Protein AF-A0A0A2JIS9-F1 (afdb_monomer)

Sequence (204 aa):
MLQLIQQHVQKSIERSMPPGEERTELQEAHDLVIHGEPEKFNGATSHEVRDHFHGWVAEQLPKVVDTPETLQR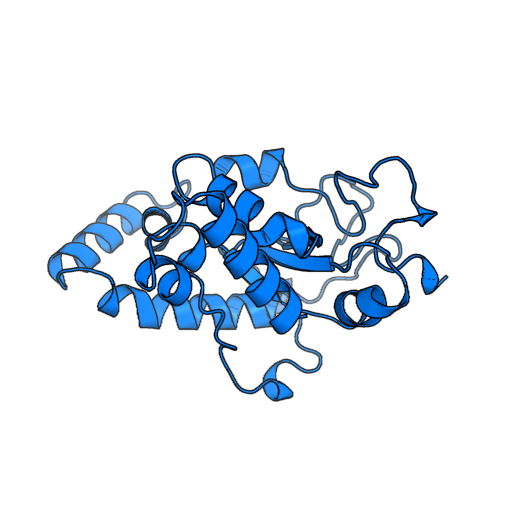ILDSHSEKKTEIPGPEYIFGARFNLALFVDDICLESLDHMDSPVVKIMYKQWGDLRPEERDYEIDPEWHDGTTDEEEEDVGWMYMSISEYVETYDRFAWTRMALWHEEYLRPPQMIDYFCDETRQPGFWRN

Mean predicted aligned error: 7.32 Å

Secondary structure (DSSP, 8-state):
-HHHHHHHHHHHHHHHSPTT---HHHHHHT-----S-GGGGTT--HHHHHHHHHHHHHHHHHHHSS-HHHHHHHHHHHHTSTTTS--GGGGG-HHHHEEEE--HHHHHHHHH-SS-EEEEEETTS----GGGS--PPPTTSSS-SSS-TT---SEEEEEGGGHHHHHHHHHSS-GGGHHHH---TT--GGGTT-GGGSTTGGG-

Solvent-accessible surface area (backbone atoms only — not comparable to full-atom values): 12429 Å² total; per-residue (Å²): 109,72,68,57,38,53,52,42,51,51,53,50,53,61,68,77,41,64,93,92,65,85,63,65,70,60,54,62,74,62,60,83,69,81,89,70,63,71,78,77,52,68,90,54,50,75,64,57,53,47,52,52,48,52,52,51,41,66,68,43,51,76,73,76,40,97,42,73,67,58,47,50,53,43,49,52,61,47,68,75,46,77,83,83,65,72,61,76,48,58,85,72,21,29,80,59,39,44,46,78,51,78,55,70,54,33,58,49,20,67,82,76,38,100,68,33,37,36,37,42,32,44,62,82,44,76,90,65,52,81,85,68,68,80,67,71,58,29,93,90,36,64,83,28,68,62,92,57,72,78,55,81,67,39,47,29,60,40,46,44,88,40,51,66,63,53,43,59,56,40,33,78,87,35,59,78,40,50,80,74,70,62,38,39,32,52,38,38,89,95,32,67,91,39,70,87,67,28,73,57,46,86,80,110

pLDDT: mean 81.9, std 9.6, range [50.91, 95.56]

Structure (mmCIF, N/CA/C/O backbone):
data_AF-A0A0A2JIS9-F1
#
_entry.id   AF-A0A0A2JIS9-F1
#
loop_
_atom_site.group_PDB
_atom_site.id
_atom_site.type_symbol
_atom_site.label_atom_id
_atom_site.label_alt_id
_atom_site.label_comp_id
_atom_site.label_asym_id
_atom_site.label_entity_id
_atom_site.label_seq_id
_atom_site.pdbx_PDB_ins_code
_atom_site.Cartn_x
_atom_site.Cartn_y
_atom_site.Cartn_z
_atom_site.occupancy
_atom_site.B_iso_or_equiv
_atom_site.auth_seq_id
_atom_site.auth_comp_id
_atom_site.auth_asym_id
_atom_site.auth_atom_id
_atom_site.pdbx_PDB_model_num
ATOM 1 N N . MET A 1 1 ? 2.757 -14.036 -0.707 1.00 85.00 1 MET A N 1
ATOM 2 C CA . MET A 1 1 ? 2.369 -12.659 -0.322 1.00 85.00 1 MET A CA 1
ATOM 3 C C . MET A 1 1 ? 1.462 -12.621 0.906 1.00 85.00 1 MET A C 1
ATOM 5 O O . MET A 1 1 ? 1.995 -12.477 1.996 1.00 85.00 1 MET A O 1
ATOM 9 N N . LEU A 1 2 ? 0.141 -12.821 0.784 1.00 85.75 2 LEU A N 1
ATOM 10 C CA . LEU A 1 2 ? -0.819 -12.674 1.899 1.00 85.75 2 LEU A CA 1
ATOM 11 C C . LEU A 1 2 ? -0.428 -13.446 3.172 1.00 85.75 2 LEU A C 1
ATOM 13 O O . LEU A 1 2 ? -0.380 -12.874 4.256 1.00 85.75 2 LEU A O 1
ATOM 17 N N . GLN A 1 3 ? -0.060 -14.722 3.025 1.00 87.06 3 GLN A N 1
ATOM 18 C CA . GLN A 1 3 ? 0.383 -15.559 4.146 1.00 87.06 3 GLN A CA 1
ATOM 19 C C . GLN A 1 3 ? 1.626 -15.002 4.858 1.00 87.06 3 GLN A C 1
ATOM 21 O O . GLN A 1 3 ? 1.733 -15.130 6.072 1.00 87.06 3 GLN A O 1
ATOM 26 N N . LEU A 1 4 ? 2.558 -14.376 4.129 1.00 87.25 4 LEU A N 1
ATOM 27 C CA . LEU A 1 4 ? 3.753 -13.772 4.728 1.00 87.25 4 LEU A CA 1
ATOM 28 C C . LEU A 1 4 ? 3.381 -12.544 5.562 1.00 87.25 4 LEU A C 1
ATOM 30 O O . LEU A 1 4 ? 3.892 -12.393 6.670 1.00 87.25 4 LEU A O 1
ATOM 34 N N . ILE A 1 5 ? 2.449 -11.719 5.073 1.00 85.81 5 ILE A N 1
ATOM 35 C CA . ILE A 1 5 ? 1.950 -10.564 5.827 1.00 85.81 5 ILE A CA 1
ATOM 36 C C . ILE A 1 5 ? 1.223 -11.041 7.090 1.00 85.81 5 ILE A C 1
ATOM 38 O O . ILE A 1 5 ? 1.539 -10.582 8.182 1.00 85.81 5 ILE A O 1
ATOM 42 N N . GLN A 1 6 ? 0.327 -12.026 6.978 1.00 86.94 6 GLN A N 1
ATOM 43 C CA . GLN A 1 6 ? -0.385 -12.601 8.129 1.00 86.94 6 GLN A CA 1
ATOM 44 C C . GLN A 1 6 ? 0.575 -13.197 9.171 1.00 86.94 6 GLN A C 1
ATOM 46 O O . GLN A 1 6 ? 0.421 -12.965 10.368 1.00 86.94 6 GLN A O 1
ATOM 51 N N . GLN A 1 7 ? 1.611 -13.923 8.737 1.00 86.69 7 GLN A N 1
ATOM 52 C CA . GLN A 1 7 ? 2.652 -14.432 9.637 1.00 86.69 7 GLN A CA 1
ATOM 53 C C . GLN A 1 7 ? 3.429 -13.305 10.322 1.00 86.69 7 GLN A C 1
ATOM 55 O O . GLN A 1 7 ? 3.812 -13.441 11.485 1.00 86.69 7 GLN A O 1
ATOM 60 N N . HIS A 1 8 ? 3.699 -12.211 9.611 1.00 85.06 8 HIS A N 1
ATOM 61 C CA . HIS A 1 8 ? 4.386 -11.061 10.179 1.00 85.06 8 HIS A CA 1
ATOM 62 C C . HIS A 1 8 ? 3.516 -10.334 11.215 1.00 85.06 8 HIS A C 1
ATOM 64 O O . HIS A 1 8 ? 3.988 -10.091 12.325 1.00 85.06 8 HIS A O 1
ATOM 70 N N . VAL A 1 9 ? 2.239 -10.086 10.905 1.00 85.19 9 VAL A N 1
ATOM 71 C CA . VAL A 1 9 ? 1.239 -9.561 11.851 1.00 85.19 9 VAL A CA 1
ATOM 72 C C . VAL A 1 9 ? 1.209 -10.407 13.117 1.00 85.19 9 VAL A C 1
ATOM 74 O O . VAL A 1 9 ? 1.370 -9.877 14.214 1.00 85.19 9 VAL A O 1
ATOM 77 N N . GLN A 1 10 ? 1.093 -11.729 12.965 1.00 84.75 10 GLN A N 1
ATOM 78 C CA . GLN A 1 10 ? 1.061 -12.656 14.090 1.00 84.75 10 GLN A CA 1
ATOM 79 C C . GLN A 1 10 ? 2.297 -12.511 14.986 1.00 84.75 10 GLN A C 1
ATOM 81 O O . GLN A 1 10 ? 2.175 -12.340 16.197 1.00 84.75 10 GLN A O 1
ATOM 86 N N . LYS A 1 11 ? 3.494 -12.514 14.387 1.00 85.75 11 LYS A N 1
ATOM 87 C CA . LYS A 1 11 ? 4.755 -12.342 15.123 1.00 85.75 11 LYS A CA 1
ATOM 88 C C . LYS A 1 11 ? 4.858 -10.975 15.798 1.00 85.75 11 LYS A C 1
ATOM 90 O O . LYS A 1 11 ? 5.460 -10.880 16.864 1.00 85.75 11 LYS A O 1
ATOM 95 N N . SER A 1 12 ? 4.331 -9.919 15.180 1.00 83.69 12 SER A N 1
ATOM 96 C CA . SER A 1 12 ? 4.339 -8.574 15.760 1.00 83.69 12 SER A CA 1
ATOM 97 C C . SER A 1 12 ? 3.443 -8.501 17.000 1.00 83.69 12 SER A C 1
ATOM 99 O O . SER A 1 12 ? 3.883 -8.031 18.050 1.00 83.69 12 SER A O 1
ATOM 101 N N . ILE A 1 13 ? 2.237 -9.073 16.921 1.00 82.44 13 ILE A N 1
ATOM 102 C CA . ILE A 1 13 ? 1.313 -9.191 18.057 1.00 82.44 13 ILE A CA 1
ATOM 103 C C . ILE A 1 13 ? 1.949 -10.020 19.182 1.00 82.44 13 ILE A C 1
ATOM 105 O O . ILE A 1 13 ? 1.970 -9.592 20.329 1.00 82.44 13 ILE A O 1
ATOM 109 N N . GLU A 1 14 ? 2.543 -11.174 18.874 1.00 83.56 14 GLU A N 1
ATOM 110 C CA . GLU A 1 14 ? 3.217 -12.009 19.881 1.00 83.56 14 GLU A CA 1
ATOM 111 C C . GLU A 1 14 ? 4.369 -11.281 20.591 1.00 83.56 14 GLU A C 1
ATOM 113 O O . GLU A 1 14 ? 4.597 -11.494 21.780 1.00 83.56 14 GLU A O 1
ATOM 118 N N . ARG A 1 15 ? 5.102 -10.416 19.878 1.00 83.25 15 ARG A N 1
ATOM 119 C CA . ARG A 1 15 ? 6.220 -9.639 20.438 1.00 83.25 15 ARG A CA 1
ATOM 120 C C . ARG A 1 15 ? 5.770 -8.473 21.310 1.00 83.25 15 ARG A C 1
ATOM 122 O O . ARG A 1 15 ? 6.496 -8.116 22.236 1.00 83.25 15 ARG A O 1
ATOM 129 N N . SER A 1 16 ? 4.634 -7.853 20.998 1.00 77.56 16 SER A N 1
ATOM 130 C CA . SER A 1 16 ? 4.115 -6.708 21.755 1.00 77.56 16 SER A CA 1
ATOM 131 C C . SER A 1 16 ? 3.374 -7.123 23.032 1.00 77.56 16 SER A C 1
ATOM 133 O O . SER A 1 16 ? 3.132 -6.283 23.901 1.00 77.56 16 SER A O 1
ATOM 135 N N . MET A 1 17 ? 3.066 -8.415 23.179 1.00 77.50 17 MET A N 1
ATOM 136 C CA . MET A 1 17 ? 2.265 -8.957 24.272 1.00 77.50 17 MET A CA 1
ATOM 137 C C . MET A 1 17 ? 3.099 -9.552 25.420 1.00 77.50 17 MET A C 1
ATOM 139 O O . MET A 1 17 ? 4.141 -10.174 25.193 1.00 77.50 17 MET A O 1
ATOM 143 N N . PRO A 1 18 ? 2.637 -9.429 26.682 1.00 74.56 18 PRO A N 1
ATOM 144 C CA . PRO A 1 18 ? 3.171 -10.215 27.787 1.00 74.56 18 PRO A CA 1
ATOM 145 C C . PRO A 1 18 ? 3.010 -11.728 27.536 1.00 74.56 18 PRO A C 1
ATOM 147 O O . PRO A 1 18 ? 2.003 -12.149 26.962 1.00 74.56 18 PRO A O 1
ATOM 150 N N . PRO A 1 19 ? 3.947 -12.578 28.002 1.00 72.81 19 PRO A N 1
ATOM 151 C CA . PRO A 1 19 ? 3.833 -14.024 27.831 1.00 72.81 19 PRO A CA 1
ATOM 152 C C . PRO A 1 19 ? 2.526 -14.582 28.420 1.00 72.81 19 PRO A C 1
ATOM 154 O O . PRO A 1 19 ? 2.288 -14.460 29.621 1.00 72.81 19 PRO A O 1
ATOM 157 N N . GLY A 1 20 ? 1.721 -15.252 27.588 1.00 69.31 20 GLY A N 1
ATOM 158 C CA . GLY A 1 20 ? 0.497 -15.949 28.003 1.00 69.31 20 GLY A CA 1
ATOM 159 C C . GLY A 1 20 ? -0.812 -15.165 27.845 1.00 69.31 20 GLY A C 1
ATOM 160 O O . GLY A 1 20 ? -1.854 -15.684 28.238 1.00 69.31 20 GLY A O 1
ATOM 161 N N . GLU A 1 21 ? -0.783 -13.959 27.275 1.00 73.75 21 GLU A N 1
ATOM 162 C CA . GLU A 1 21 ? -1.989 -13.220 26.883 1.00 73.75 21 GLU A CA 1
ATOM 163 C C . GLU A 1 21 ? -2.275 -13.380 25.378 1.00 73.75 21 GLU A C 1
ATOM 165 O O . GLU A 1 21 ? -1.384 -13.206 24.549 1.00 73.75 21 GLU A O 1
ATOM 170 N N . GLU A 1 22 ? -3.530 -13.669 25.021 1.00 69.56 22 GLU A N 1
ATOM 171 C CA . GLU A 1 22 ? -4.009 -13.706 23.633 1.00 69.56 22 GLU A CA 1
ATOM 172 C C . GLU A 1 22 ? -4.881 -12.472 23.347 1.00 69.56 22 GLU A C 1
ATOM 174 O O . GLU A 1 22 ? -5.835 -12.203 24.077 1.00 69.56 22 GLU A O 1
ATOM 179 N N . ARG A 1 23 ? -4.556 -11.725 22.281 1.00 68.88 23 ARG A N 1
ATOM 180 C CA . ARG A 1 23 ? -5.343 -10.591 21.753 1.00 68.88 23 ARG A CA 1
ATOM 181 C C . ARG A 1 23 ? -5.942 -10.959 20.403 1.00 68.88 23 ARG A C 1
ATOM 183 O O . ARG A 1 23 ? -5.468 -10.514 19.354 1.00 68.88 23 ARG A O 1
ATOM 190 N N . THR A 1 24 ? -6.954 -11.812 20.426 1.00 73.25 24 THR A N 1
ATOM 191 C CA . THR A 1 24 ? -7.663 -12.233 19.209 1.00 73.25 24 THR A CA 1
ATOM 192 C C . THR A 1 24 ? -8.287 -11.042 18.480 1.00 73.25 24 THR A C 1
ATOM 194 O O . THR A 1 24 ? -8.289 -11.016 17.254 1.00 73.25 24 THR A O 1
ATOM 197 N N . GLU A 1 25 ? -8.669 -9.985 19.200 1.00 73.94 25 GLU A N 1
ATOM 198 C CA . GLU A 1 25 ? -9.210 -8.753 18.623 1.00 73.94 25 GLU A CA 1
ATOM 199 C C . GLU A 1 25 ? -8.220 -8.012 17.705 1.00 73.94 25 GLU A C 1
ATOM 201 O O . GLU A 1 25 ? -8.630 -7.405 16.717 1.00 73.94 25 GLU A O 1
ATOM 206 N N . LEU A 1 26 ? -6.913 -8.074 17.993 1.00 70.94 26 LEU A N 1
ATOM 207 C CA . LEU A 1 26 ? -5.886 -7.442 17.155 1.00 70.94 26 LEU A CA 1
ATOM 208 C C . LEU A 1 26 ? -5.629 -8.264 15.891 1.00 70.94 26 LEU A C 1
ATOM 210 O O . LEU A 1 26 ? -5.444 -7.700 14.815 1.00 70.94 26 LEU A O 1
ATOM 214 N N . GLN A 1 27 ? -5.661 -9.593 16.003 1.00 72.56 27 GLN A N 1
ATOM 215 C CA . GLN A 1 27 ? -5.560 -10.479 14.844 1.00 72.56 27 GLN A CA 1
ATOM 216 C C . GLN A 1 27 ? -6.744 -10.270 13.895 1.00 72.56 27 GLN A C 1
ATOM 218 O O . GLN 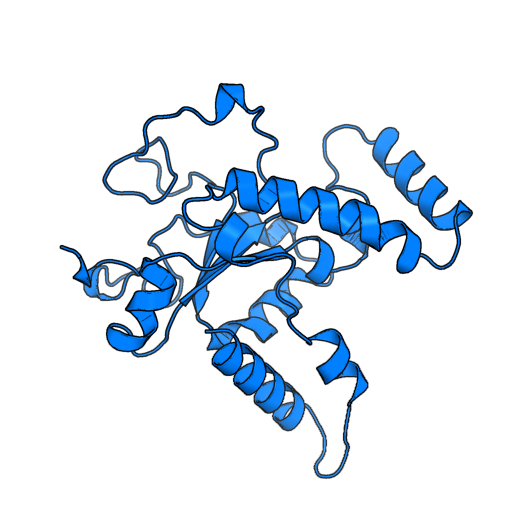A 1 27 ? -6.537 -10.118 12.696 1.00 72.56 27 GLN A O 1
ATOM 223 N N . GLU A 1 28 ? -7.966 -10.188 14.429 1.00 75.06 28 GLU A N 1
ATOM 224 C CA . GLU A 1 28 ? -9.179 -9.904 13.651 1.00 75.06 28 GLU A CA 1
ATOM 225 C C . GLU A 1 28 ? -9.131 -8.514 12.993 1.00 75.06 28 GLU A C 1
ATOM 227 O O . GLU A 1 28 ? -9.530 -8.345 11.838 1.00 75.06 28 GLU A O 1
ATOM 232 N N . ALA A 1 29 ? -8.585 -7.509 13.687 1.00 72.19 29 ALA A N 1
ATOM 233 C CA . ALA A 1 29 ? -8.414 -6.167 13.130 1.00 72.19 29 ALA A CA 1
ATOM 234 C C . ALA A 1 29 ? -7.444 -6.130 11.932 1.00 72.19 29 ALA A C 1
ATOM 236 O O . ALA A 1 29 ? -7.629 -5.302 11.032 1.00 72.19 29 ALA A O 1
ATOM 237 N N . HIS A 1 30 ? -6.468 -7.043 11.895 1.00 75.25 30 HIS A N 1
ATOM 238 C CA . HIS A 1 30 ? -5.503 -7.223 10.806 1.00 75.25 30 HIS A CA 1
ATOM 239 C C . HIS A 1 30 ? -5.819 -8.413 9.890 1.00 75.25 30 HIS A C 1
ATOM 241 O O . HIS A 1 30 ? -4.960 -8.812 9.098 1.00 75.25 30 HIS A O 1
ATOM 247 N N . ASP A 1 31 ? -7.029 -8.978 9.955 1.00 75.19 31 ASP A N 1
ATOM 248 C CA . ASP A 1 31 ? -7.433 -10.008 9.005 1.00 75.19 31 ASP A CA 1
ATOM 249 C C . ASP A 1 31 ? -7.547 -9.384 7.609 1.00 75.19 31 ASP A C 1
ATOM 251 O O . ASP A 1 31 ? -8.501 -8.673 7.268 1.00 75.19 31 ASP A O 1
ATOM 255 N N . LEU A 1 32 ? -6.486 -9.581 6.828 1.00 74.19 32 LEU A N 1
ATOM 256 C CA . LEU A 1 32 ? -6.372 -9.108 5.462 1.00 74.19 32 LEU A CA 1
ATOM 257 C C . LEU A 1 32 ? -7.270 -9.968 4.579 1.00 74.19 32 LEU A C 1
ATOM 259 O O . LEU A 1 32 ? -6.919 -11.081 4.185 1.00 74.19 32 LEU A O 1
ATOM 263 N N . VAL A 1 33 ? -8.436 -9.423 4.257 1.00 70.88 33 VAL A N 1
ATOM 264 C CA . VAL A 1 33 ? -9.392 -10.046 3.349 1.00 70.88 33 VAL A CA 1
ATOM 265 C C . VAL A 1 33 ? -9.104 -9.578 1.927 1.00 70.88 33 VAL A C 1
ATOM 267 O O . VAL A 1 33 ? -8.919 -8.390 1.673 1.00 70.88 33 VAL A O 1
ATOM 270 N N . ILE A 1 34 ? -9.093 -10.514 0.978 1.00 74.94 34 ILE A N 1
ATOM 271 C CA . ILE A 1 34 ? -9.068 -10.170 -0.445 1.00 74.94 34 ILE A CA 1
ATOM 272 C C . ILE A 1 34 ? -10.426 -9.554 -0.794 1.00 74.94 34 ILE A C 1
ATOM 274 O O . ILE A 1 34 ? -11.460 -10.224 -0.758 1.00 74.94 34 ILE A O 1
ATOM 278 N N . HIS A 1 35 ? -10.426 -8.261 -1.101 1.00 69.75 35 HIS A N 1
ATOM 279 C CA . HIS A 1 35 ? -11.629 -7.528 -1.470 1.00 69.75 35 HIS A CA 1
ATOM 280 C C . HIS A 1 35 ? -11.891 -7.678 -2.973 1.00 69.75 35 HIS A C 1
ATOM 282 O O . HIS A 1 35 ? -11.373 -6.920 -3.783 1.00 69.75 35 HIS A O 1
ATOM 288 N N . GLY A 1 36 ? -12.681 -8.694 -3.335 1.00 69.75 36 GLY A N 1
ATOM 289 C CA . GLY A 1 36 ? -13.111 -8.967 -4.709 1.00 69.75 36 GLY A CA 1
ATOM 290 C C . GLY A 1 36 ? -12.659 -10.329 -5.242 1.00 69.75 36 GLY A C 1
ATOM 291 O O . GLY A 1 36 ? -12.025 -11.117 -4.546 1.00 69.75 36 GLY A O 1
ATOM 292 N N . GLU A 1 37 ? -13.033 -10.616 -6.487 1.00 78.12 37 GLU A N 1
ATOM 293 C CA . GLU A 1 37 ? -12.551 -11.792 -7.222 1.00 78.12 37 GLU A CA 1
ATOM 294 C C . GLU A 1 37 ? -11.173 -11.452 -7.808 1.00 78.12 37 GLU A C 1
ATOM 296 O O . GLU A 1 37 ? -11.097 -10.478 -8.564 1.00 78.12 37 GLU A O 1
ATOM 301 N N . PRO A 1 38 ? -10.098 -12.200 -7.485 1.00 77.25 38 PRO A N 1
ATOM 302 C CA . PRO A 1 38 ? -8.751 -11.927 -7.994 1.00 77.25 38 PRO A CA 1
ATOM 303 C C . PRO A 1 38 ? -8.706 -11.743 -9.515 1.00 77.25 38 PRO A C 1
ATOM 305 O O . PRO A 1 38 ? -7.996 -10.884 -10.025 1.00 77.25 38 PRO A O 1
ATOM 308 N N . GLU A 1 39 ? -9.537 -12.492 -10.237 1.00 82.00 39 GLU A N 1
ATOM 309 C CA . GLU A 1 39 ? -9.635 -12.468 -11.692 1.00 82.00 39 GLU A CA 1
ATOM 310 C C . GLU A 1 39 ? -10.052 -11.102 -12.251 1.00 82.00 39 GLU A C 1
ATOM 312 O O . GLU A 1 39 ? -9.692 -10.780 -13.382 1.00 82.00 39 GLU A O 1
ATOM 317 N N . LYS A 1 40 ? -10.780 -10.286 -11.473 1.00 82.25 40 LYS A N 1
ATOM 318 C CA . LYS A 1 40 ? -11.207 -8.933 -11.874 1.00 82.25 40 LYS A CA 1
ATOM 319 C C . LYS A 1 40 ? -10.072 -7.916 -11.843 1.00 82.25 40 LYS A C 1
ATOM 321 O O . LYS A 1 40 ? -10.210 -6.865 -12.456 1.00 82.25 40 LYS A O 1
ATOM 326 N N . PHE A 1 41 ? -8.982 -8.223 -11.143 1.00 85.25 41 PHE A N 1
ATOM 327 C CA . PHE A 1 41 ? -7.820 -7.345 -11.024 1.00 85.25 41 PHE A CA 1
ATOM 328 C C . PHE A 1 41 ? -6.662 -7.761 -11.935 1.00 85.25 41 PHE A C 1
ATOM 330 O O . PHE A 1 41 ? -5.627 -7.100 -11.959 1.00 85.25 41 PHE A O 1
ATOM 337 N N . ASN A 1 42 ? -6.825 -8.832 -12.717 1.00 85.44 42 ASN A N 1
ATOM 338 C CA . ASN A 1 42 ? -5.821 -9.244 -13.689 1.00 8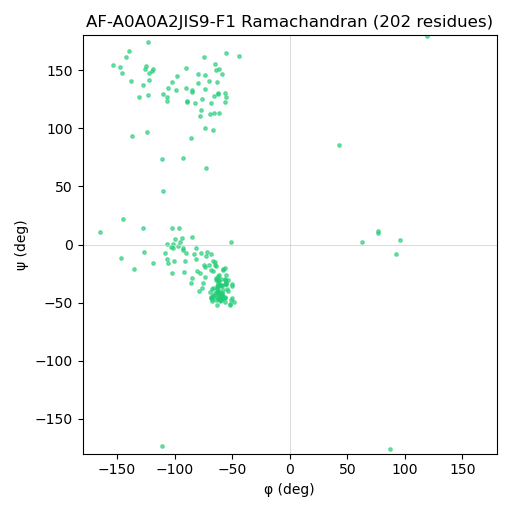5.44 42 ASN A CA 1
ATOM 339 C C . ASN A 1 42 ? -5.685 -8.185 -14.790 1.00 85.44 42 ASN A C 1
ATOM 341 O O . ASN A 1 42 ? -6.602 -7.991 -15.587 1.00 85.44 42 ASN A O 1
ATOM 345 N N . GLY A 1 43 ? -4.525 -7.528 -14.836 1.00 85.31 43 GLY A N 1
ATOM 346 C CA . GLY A 1 43 ? -4.258 -6.423 -15.757 1.00 85.31 43 GLY A CA 1
ATOM 347 C C . GLY A 1 43 ? -4.898 -5.095 -15.347 1.00 85.31 43 GLY A C 1
ATOM 348 O O . GLY A 1 43 ? -4.881 -4.167 -16.149 1.00 85.31 43 GLY A O 1
ATOM 349 N N . ALA A 1 44 ? -5.452 -5.000 -14.132 1.00 88.62 44 ALA A N 1
ATOM 350 C CA . ALA A 1 44 ? -5.971 -3.743 -13.615 1.00 88.62 44 ALA A CA 1
ATOM 351 C C . ALA A 1 44 ? -4.831 -2.765 -13.309 1.00 88.62 44 ALA A C 1
ATOM 353 O O . ALA A 1 44 ? -3.784 -3.133 -12.772 1.00 88.62 44 ALA A O 1
ATOM 354 N N . THR A 1 45 ? -5.069 -1.500 -13.621 1.00 88.19 45 THR A N 1
ATOM 355 C CA . THR A 1 45 ? -4.191 -0.377 -13.286 1.00 88.19 45 THR A CA 1
ATOM 356 C C . THR A 1 45 ? -4.289 -0.017 -11.802 1.00 88.19 45 THR A C 1
ATOM 358 O O . THR A 1 45 ? -5.277 -0.327 -11.126 1.00 88.19 45 THR A O 1
ATOM 361 N N . SER A 1 46 ? -3.294 0.710 -11.287 1.00 88.31 46 SER A N 1
ATOM 362 C CA . SER A 1 46 ? -3.332 1.268 -9.928 1.00 88.31 46 SER A CA 1
ATOM 363 C C . SER A 1 46 ? -4.577 2.142 -9.698 1.00 88.31 46 SER A C 1
ATOM 365 O O . SER A 1 46 ? -5.177 2.095 -8.623 1.00 88.31 46 SER A O 1
ATOM 367 N N . HIS A 1 47 ? -5.043 2.859 -10.727 1.00 88.50 47 HIS A N 1
ATOM 368 C CA . HIS A 1 47 ? -6.279 3.649 -10.685 1.00 88.50 47 HIS A CA 1
ATOM 369 C C . HIS A 1 47 ? -7.545 2.804 -10.534 1.00 88.50 47 HIS A C 1
ATOM 371 O O . HIS A 1 47 ? -8.402 3.138 -9.723 1.00 88.50 47 HIS A O 1
ATOM 377 N N . GLU A 1 48 ? -7.675 1.698 -11.267 1.00 88.56 48 GLU A N 1
ATOM 378 C CA . GLU A 1 48 ? -8.846 0.810 -11.161 1.00 88.56 48 GLU A CA 1
ATOM 379 C C . GLU A 1 48 ? -8.911 0.115 -9.795 1.00 88.56 48 GLU A C 1
ATOM 381 O O . GLU A 1 48 ? -9.988 -0.034 -9.209 1.00 88.56 48 GLU A O 1
ATOM 386 N N . VAL A 1 49 ? -7.751 -0.260 -9.246 1.00 89.56 49 VAL A N 1
ATOM 387 C CA . VAL A 1 49 ? -7.651 -0.770 -7.873 1.00 89.56 49 VAL A CA 1
ATOM 388 C C . VAL A 1 49 ? -8.064 0.314 -6.867 1.00 89.56 49 VAL A C 1
ATOM 390 O O . VAL A 1 49 ? -8.796 0.021 -5.917 1.00 89.56 49 VAL A O 1
ATOM 393 N N . ARG A 1 50 ? -7.660 1.576 -7.087 1.00 89.38 50 ARG A N 1
ATOM 394 C CA . ARG A 1 50 ? -8.053 2.727 -6.255 1.00 89.38 50 ARG A CA 1
ATOM 395 C C . ARG A 1 50 ? -9.554 2.981 -6.282 1.00 89.38 50 ARG A C 1
ATOM 397 O O . ARG A 1 50 ? -10.147 3.106 -5.212 1.00 89.38 50 ARG A O 1
ATOM 404 N N . ASP A 1 51 ? -10.171 2.986 -7.460 1.00 88.56 51 ASP A N 1
ATOM 405 C CA . ASP A 1 51 ? -11.619 3.156 -7.620 1.00 88.56 51 ASP A CA 1
ATOM 406 C C . ASP A 1 51 ? -12.389 2.057 -6.880 1.00 88.56 51 ASP A C 1
ATOM 408 O O . ASP A 1 51 ? -13.353 2.326 -6.155 1.00 88.56 51 ASP A O 1
ATOM 412 N N . HIS A 1 52 ? -11.941 0.804 -7.017 1.00 90.00 52 HIS A N 1
ATOM 413 C CA . HIS A 1 52 ? -12.542 -0.312 -6.294 1.00 90.00 52 HIS A CA 1
ATOM 414 C C . HIS A 1 52 ? -12.434 -0.119 -4.778 1.00 90.00 52 HIS A C 1
ATOM 416 O O . HIS A 1 52 ? -13.412 -0.311 -4.049 1.00 90.00 52 HIS A O 1
ATOM 422 N N . PHE A 1 53 ? -11.262 0.303 -4.299 1.00 89.75 53 PHE A N 1
ATOM 423 C CA . PHE A 1 53 ? -11.049 0.578 -2.884 1.00 89.75 53 PHE A CA 1
ATOM 424 C C . PHE A 1 53 ? -11.923 1.733 -2.382 1.00 89.75 53 PHE A C 1
ATOM 426 O O . PHE A 1 53 ? -12.521 1.623 -1.312 1.00 89.75 53 PHE A O 1
ATOM 433 N N . HIS A 1 54 ? -12.076 2.808 -3.161 1.00 88.44 54 HIS A N 1
ATOM 434 C CA . HIS A 1 54 ? -12.999 3.906 -2.854 1.00 88.44 54 HIS A CA 1
ATOM 435 C C . HIS A 1 54 ? -14.436 3.419 -2.689 1.00 88.44 54 HIS A C 1
ATOM 437 O O . HIS A 1 54 ? -15.083 3.768 -1.698 1.00 88.44 54 HIS A O 1
ATOM 443 N N . GLY A 1 55 ? -14.911 2.575 -3.608 1.00 88.38 55 GLY A N 1
ATOM 444 C CA . GLY A 1 55 ? -16.230 1.953 -3.516 1.00 88.38 55 GLY A CA 1
ATOM 445 C C . GLY A 1 55 ? -16.386 1.115 -2.246 1.00 88.38 55 GLY A C 1
ATOM 446 O O . GLY A 1 55 ? -17.346 1.298 -1.496 1.00 88.38 55 GLY A O 1
ATOM 447 N N . TRP A 1 56 ? -15.406 0.258 -1.949 1.00 89.25 56 TRP A N 1
ATOM 448 C CA . TRP A 1 56 ? -15.420 -0.560 -0.736 1.00 89.25 56 TRP A CA 1
ATOM 449 C C . TRP A 1 56 ? -15.464 0.293 0.539 1.00 89.25 56 TRP A C 1
ATOM 451 O O . TRP A 1 56 ? -16.286 0.030 1.417 1.00 89.25 56 TRP A O 1
ATOM 461 N N . VAL A 1 57 ? -14.639 1.343 0.642 1.00 88.12 57 VAL A N 1
ATOM 462 C CA . VAL A 1 57 ? -14.640 2.246 1.805 1.00 88.12 57 VAL A CA 1
ATOM 463 C C . VAL A 1 57 ? -16.009 2.904 1.971 1.00 88.12 57 VAL A C 1
ATOM 465 O O . VAL A 1 57 ? -16.560 2.878 3.072 1.00 88.12 57 VAL A O 1
ATOM 468 N N . ALA A 1 58 ? -16.603 3.417 0.890 1.00 86.81 58 ALA A N 1
ATOM 469 C CA . ALA A 1 58 ? -17.931 4.027 0.931 1.00 86.81 58 ALA A CA 1
ATOM 470 C C . ALA A 1 58 ? -19.016 3.056 1.442 1.00 86.81 58 ALA A C 1
ATOM 472 O O . ALA A 1 58 ? -19.912 3.465 2.182 1.00 86.81 58 ALA A O 1
ATOM 473 N N . GLU A 1 59 ? -18.918 1.764 1.115 1.00 89.06 59 GLU A N 1
ATOM 474 C CA . GLU A 1 59 ? -19.819 0.724 1.631 1.00 89.06 59 GLU A CA 1
ATOM 475 C C . GLU A 1 59 ? -19.565 0.351 3.100 1.00 89.06 59 GLU A C 1
ATOM 477 O O . GLU A 1 59 ? -20.482 -0.120 3.785 1.00 89.06 59 GLU A O 1
ATOM 482 N N . GLN A 1 60 ? -18.329 0.494 3.590 1.00 86.62 60 GLN A N 1
ATOM 483 C CA . GLN A 1 60 ? -17.975 0.162 4.972 1.00 86.62 60 GLN A CA 1
ATOM 484 C C . GLN A 1 60 ? -18.229 1.303 5.950 1.00 86.62 60 GLN A C 1
ATOM 486 O O . GLN A 1 60 ? -18.603 1.025 7.088 1.00 86.62 60 GLN A O 1
ATOM 491 N N . LEU A 1 61 ? -18.067 2.563 5.536 1.00 85.06 61 LEU A N 1
ATOM 492 C CA . LEU A 1 61 ? -18.217 3.719 6.426 1.00 85.06 61 LEU A CA 1
ATOM 493 C C . LEU A 1 61 ? -19.529 3.704 7.237 1.00 85.06 61 LEU A C 1
ATOM 495 O O . LEU A 1 61 ? -19.460 3.859 8.456 1.00 85.06 61 LEU A O 1
ATOM 499 N N . PRO A 1 62 ? -20.711 3.417 6.651 1.00 86.69 62 PRO A N 1
ATOM 500 C CA . PRO A 1 62 ? -21.961 3.334 7.411 1.00 86.69 62 PRO A CA 1
ATOM 501 C C . PRO A 1 62 ? -22.024 2.195 8.436 1.00 86.69 62 PRO A C 1
ATOM 503 O O . PRO A 1 62 ? -22.890 2.218 9.304 1.00 86.69 62 PRO A O 1
ATOM 506 N N . LYS A 1 63 ? -21.155 1.184 8.326 1.00 85.69 63 LYS A N 1
ATOM 507 C CA . LYS A 1 63 ? -21.124 0.009 9.213 1.00 85.69 63 LYS A CA 1
ATOM 508 C C . LYS A 1 63 ? -20.192 0.200 10.406 1.00 85.69 63 LYS A C 1
ATOM 510 O O . LYS A 1 63 ? -20.358 -0.486 11.407 1.00 85.69 63 LYS A O 1
ATOM 515 N N . VAL A 1 64 ? -19.205 1.087 10.277 1.00 82.50 64 VAL A N 1
ATOM 516 C CA . VAL A 1 64 ? -18.196 1.349 11.318 1.00 82.50 64 VAL A CA 1
ATOM 517 C C . VAL A 1 64 ? -18.482 2.608 12.130 1.00 82.50 64 VAL A C 1
ATOM 519 O O . VAL A 1 64 ? -17.902 2.796 13.193 1.00 82.50 64 VAL A O 1
ATOM 522 N N . VAL A 1 65 ? -19.386 3.466 11.654 1.00 83.44 65 VAL A N 1
ATOM 523 C CA . VAL A 1 65 ? -19.930 4.583 12.434 1.00 83.44 65 VAL A CA 1
ATOM 524 C C . VAL A 1 65 ? -21.019 4.118 13.395 1.00 83.44 65 VAL A C 1
ATOM 526 O O . VAL A 1 65 ? -21.904 3.353 13.024 1.00 83.44 65 VAL A O 1
ATOM 529 N N . ASP A 1 66 ? -21.002 4.660 14.614 1.00 80.94 66 ASP A N 1
ATOM 530 C CA . ASP A 1 66 ? -21.972 4.303 15.659 1.00 80.94 66 ASP A CA 1
ATOM 531 C C . ASP A 1 66 ? -23.426 4.602 15.264 1.00 80.94 66 ASP A C 1
ATOM 533 O O . ASP A 1 66 ? -24.347 3.891 15.664 1.00 80.94 66 ASP A O 1
ATOM 537 N N . THR A 1 67 ? -23.645 5.697 14.522 1.00 82.56 67 THR A N 1
ATOM 538 C CA . THR A 1 67 ? -24.981 6.166 14.132 1.00 82.56 67 THR A CA 1
ATOM 539 C C . THR A 1 67 ? -24.978 6.850 12.759 1.00 82.56 67 THR A C 1
ATOM 541 O O . THR A 1 67 ? -23.969 7.460 12.378 1.00 82.56 67 THR A O 1
ATOM 544 N N . PRO A 1 68 ? -26.111 6.827 12.028 1.00 84.06 68 PRO A N 1
ATOM 545 C CA . PRO A 1 68 ? -26.286 7.608 10.804 1.00 84.06 68 PRO A CA 1
ATOM 546 C C . PRO A 1 68 ? -26.064 9.113 11.007 1.00 84.06 68 PRO A C 1
ATOM 548 O O . PRO A 1 68 ? -25.522 9.779 10.130 1.00 84.06 68 PRO A O 1
ATOM 551 N N . GLU A 1 69 ? -26.427 9.658 12.171 1.00 85.81 69 GLU A N 1
ATOM 552 C CA . GLU A 1 69 ? -26.234 11.073 12.503 1.00 85.81 69 GLU A CA 1
ATOM 553 C C . GLU A 1 69 ? -24.748 11.430 12.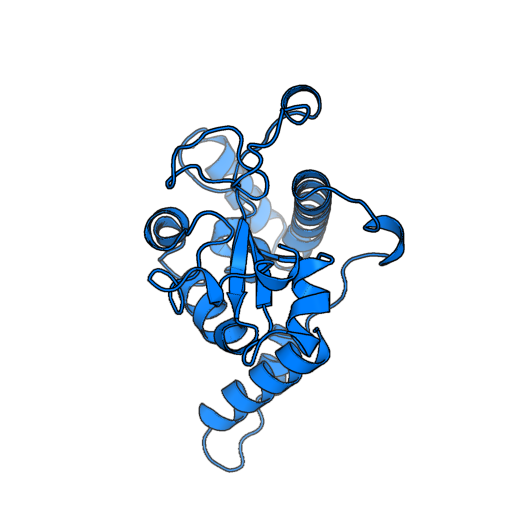638 1.00 85.81 69 GLU A C 1
ATOM 555 O O . GLU A 1 69 ? -24.322 12.497 12.191 1.00 85.81 69 GLU A O 1
ATOM 560 N N . THR A 1 70 ? -23.938 10.532 13.214 1.00 84.00 70 THR A N 1
ATOM 561 C CA . THR A 1 70 ? -22.476 10.691 13.255 1.00 84.00 70 THR A CA 1
ATOM 562 C C . THR A 1 70 ? -21.897 10.719 11.846 1.00 84.00 70 THR A C 1
ATOM 564 O O . THR A 1 70 ? -21.085 11.597 11.555 1.00 84.00 70 THR A O 1
ATOM 567 N N . LEU A 1 71 ? -22.331 9.805 10.971 1.00 83.38 71 LEU A N 1
ATOM 568 C CA . LEU A 1 71 ? -21.895 9.780 9.576 1.00 83.38 71 LEU A CA 1
ATOM 569 C C . LEU A 1 71 ? -22.271 11.075 8.853 1.00 83.38 71 LEU A C 1
ATOM 571 O O . LEU A 1 71 ? -21.406 11.692 8.238 1.00 83.38 71 LEU A O 1
ATOM 575 N N . GLN A 1 72 ? -23.524 11.522 8.976 1.00 83.38 72 GLN A N 1
ATOM 576 C CA . GLN A 1 72 ? -23.988 12.757 8.346 1.00 83.38 72 GLN A CA 1
ATOM 577 C C . GLN A 1 72 ? -23.171 13.963 8.817 1.00 83.38 72 GLN A C 1
ATOM 579 O O . GLN A 1 72 ? -22.720 14.748 7.996 1.00 83.38 72 GLN A O 1
ATOM 584 N N . ARG A 1 73 ? -22.881 14.065 10.120 1.00 82.62 73 ARG A N 1
ATOM 585 C CA . ARG A 1 73 ? -22.040 15.142 10.662 1.00 82.62 73 ARG A CA 1
ATOM 586 C C . ARG A 1 73 ? -20.623 15.130 10.084 1.00 82.62 73 ARG A C 1
ATOM 588 O O . ARG A 1 73 ? -20.070 16.197 9.828 1.00 82.62 73 ARG A O 1
ATOM 595 N N . ILE A 1 74 ? -20.025 13.949 9.907 1.00 79.81 74 ILE A N 1
ATOM 596 C CA . ILE A 1 74 ? -18.709 13.821 9.270 1.00 79.81 74 ILE A CA 1
ATOM 597 C C . ILE A 1 74 ? -18.816 14.303 7.817 1.00 79.81 74 ILE A C 1
ATOM 599 O O . ILE A 1 74 ? -18.090 15.215 7.433 1.00 79.81 74 ILE A O 1
ATOM 603 N N . LEU A 1 75 ? -19.771 13.785 7.041 1.00 81.25 75 LEU A N 1
ATOM 604 C CA . LEU A 1 75 ? -19.984 14.182 5.644 1.00 81.25 75 LEU A CA 1
ATOM 605 C C . LEU A 1 75 ? -20.215 15.692 5.485 1.00 81.25 75 LEU A C 1
ATOM 607 O O . LEU A 1 75 ? -19.565 16.325 4.652 1.00 81.25 75 LEU A O 1
ATOM 611 N N . ASP A 1 76 ? -21.071 16.280 6.322 1.00 80.44 76 ASP A N 1
ATOM 612 C CA . ASP A 1 76 ? -21.361 17.716 6.323 1.00 80.44 76 ASP A CA 1
ATOM 613 C C . ASP A 1 76 ? -20.081 18.519 6.589 1.00 80.44 76 ASP A C 1
ATOM 615 O O . ASP A 1 76 ? -19.736 19.413 5.814 1.00 80.44 76 ASP A O 1
ATOM 619 N N . SER A 1 77 ? -19.305 18.128 7.608 1.00 72.38 77 SER A N 1
ATOM 620 C CA . SER A 1 77 ? -18.056 18.807 7.972 1.00 72.38 77 SER A CA 1
ATOM 621 C C . SER A 1 77 ? -16.974 18.761 6.884 1.00 72.38 77 SER A C 1
ATOM 623 O O . SER A 1 77 ? -16.177 19.696 6.784 1.00 72.38 77 SER A O 1
ATOM 625 N N . HIS A 1 78 ? -16.951 17.708 6.057 1.00 69.00 78 HIS A N 1
ATOM 626 C CA . HIS A 1 78 ? -16.061 17.607 4.895 1.00 69.00 78 HIS A CA 1
ATOM 627 C C . HIS A 1 78 ? -16.592 18.415 3.702 1.00 69.00 78 HIS A C 1
ATOM 629 O O . HIS A 1 78 ? -15.822 19.111 3.040 1.00 69.00 78 HIS A O 1
ATOM 635 N N . SER A 1 79 ? -17.907 18.400 3.458 1.00 66.88 79 SER A N 1
ATOM 636 C CA . SER A 1 79 ? -18.541 19.150 2.361 1.00 66.88 79 SER A CA 1
ATOM 637 C C . SER A 1 79 ? -18.377 20.674 2.486 1.00 66.88 79 SER A C 1
ATOM 639 O O . SER A 1 79 ? -18.343 21.383 1.476 1.00 66.88 79 SER A O 1
ATOM 641 N N . GLU A 1 80 ? -18.228 21.175 3.716 1.00 60.06 80 GLU A N 1
ATOM 642 C CA . GLU A 1 80 ? -17.997 22.589 4.028 1.00 60.06 80 GLU A CA 1
ATOM 643 C C . GLU A 1 80 ? -16.525 23.017 3.856 1.00 60.06 80 GLU A C 1
ATOM 645 O O . GLU A 1 80 ? -16.253 24.195 3.625 1.00 60.06 80 GLU A O 1
ATOM 650 N N . LYS A 1 81 ? -15.564 22.081 3.915 1.00 58.50 81 LYS A N 1
ATOM 651 C CA . LYS A 1 81 ? -14.106 22.346 3.931 1.00 58.50 81 LYS A CA 1
ATOM 652 C C . LYS A 1 81 ? -13.409 21.922 2.631 1.00 58.50 81 LYS A C 1
ATOM 654 O O . LYS A 1 81 ? -12.352 21.295 2.637 1.00 58.50 81 LYS A O 1
ATOM 659 N N . LYS A 1 82 ? -14.043 22.296 1.521 1.00 52.84 82 LYS A N 1
ATOM 660 C CA . LYS A 1 82 ? -13.966 21.732 0.162 1.00 52.84 82 LYS A CA 1
ATOM 661 C C . LYS A 1 82 ? -12.615 21.492 -0.536 1.00 52.84 82 LYS A C 1
ATOM 663 O O . LYS A 1 82 ? -12.674 21.072 -1.685 1.00 52.84 82 LYS A O 1
ATOM 668 N N . THR A 1 83 ? -11.440 21.738 0.042 1.00 52.28 83 THR A N 1
ATOM 669 C CA . THR A 1 83 ? -10.189 21.659 -0.750 1.00 52.28 83 THR A CA 1
ATOM 670 C C . THR A 1 83 ? -8.926 21.184 -0.033 1.00 52.28 83 THR A C 1
ATOM 672 O O . THR A 1 83 ? -7.957 20.906 -0.723 1.00 52.28 83 THR A O 1
ATOM 675 N N . GLU A 1 84 ? -8.889 21.070 1.298 1.00 54.47 84 GLU A N 1
ATOM 676 C CA . GLU A 1 84 ? -7.620 20.777 2.005 1.00 54.47 84 GLU A CA 1
ATOM 677 C C . GLU A 1 84 ? -7.676 19.568 2.944 1.00 54.47 84 GLU A C 1
ATOM 679 O O . GLU A 1 84 ? -6.653 19.176 3.499 1.00 54.47 84 GLU A O 1
ATOM 684 N N . ILE A 1 85 ? -8.853 18.969 3.150 1.00 59.53 85 ILE A N 1
ATOM 685 C CA . ILE A 1 85 ? -9.006 17.862 4.096 1.00 59.53 85 ILE A CA 1
ATOM 686 C C . ILE A 1 85 ? -9.264 16.568 3.318 1.00 59.53 85 ILE A C 1
ATOM 688 O O . ILE A 1 85 ? -10.176 16.562 2.488 1.00 59.53 85 ILE A O 1
ATOM 692 N N . PRO A 1 86 ? -8.505 15.488 3.604 1.00 67.00 86 PRO A N 1
ATOM 693 C CA . PRO A 1 86 ? -8.787 14.124 3.147 1.00 67.00 86 PRO A CA 1
ATOM 694 C C . PRO A 1 86 ? -10.262 13.726 3.289 1.00 67.00 86 PRO A C 1
ATOM 696 O O . PRO A 1 86 ? -10.993 14.360 4.042 1.00 67.00 86 PRO A O 1
ATOM 699 N N . GLY A 1 87 ? -10.722 12.679 2.603 1.00 69.94 87 GLY A N 1
ATOM 700 C CA . GLY A 1 87 ? -12.108 12.205 2.684 1.00 69.94 87 GLY A CA 1
ATOM 701 C C . GLY A 1 87 ? -12.597 11.872 4.110 1.00 69.94 87 GLY A C 1
ATOM 702 O O . GLY A 1 87 ? -11.796 11.744 5.039 1.00 69.94 87 GLY A O 1
ATOM 703 N N . PRO A 1 88 ? -13.919 11.725 4.321 1.00 72.88 88 PRO A N 1
ATOM 704 C CA . PRO A 1 88 ? -14.527 11.454 5.634 1.00 72.88 88 PRO A CA 1
ATOM 705 C C . PRO A 1 88 ? -13.964 10.214 6.350 1.00 72.88 88 PRO A C 1
ATOM 707 O O . PRO A 1 88 ? -13.959 10.147 7.577 1.00 72.88 88 PRO A O 1
ATOM 710 N N . GLU A 1 89 ? -13.453 9.247 5.594 1.00 77.06 89 GLU A N 1
ATOM 711 C CA . GLU A 1 89 ? -12.765 8.044 6.060 1.00 77.06 89 GLU A CA 1
ATOM 712 C C . GLU A 1 89 ? -11.432 8.300 6.779 1.00 77.06 89 GLU A C 1
ATOM 714 O O . GLU A 1 89 ? -10.913 7.413 7.460 1.00 77.06 89 GLU A O 1
ATOM 719 N N . TYR A 1 90 ? -10.876 9.506 6.660 1.00 74.69 90 TYR A N 1
ATOM 720 C CA . TYR A 1 90 ? -9.578 9.871 7.222 1.00 74.69 90 TYR A CA 1
ATOM 721 C C . TYR A 1 90 ? -9.467 9.575 8.719 1.00 74.69 90 TYR A C 1
ATOM 723 O O . TYR A 1 90 ? -8.457 9.067 9.199 1.00 74.69 90 TYR A O 1
ATOM 731 N N . ILE A 1 91 ? -10.539 9.834 9.467 1.00 75.94 91 ILE A N 1
ATOM 732 C CA . ILE A 1 91 ? -10.556 9.671 10.925 1.00 75.94 91 ILE A CA 1
ATOM 733 C C . ILE A 1 91 ? -10.678 8.210 11.383 1.00 75.94 91 ILE A C 1
ATOM 735 O O . ILE A 1 91 ? -10.575 7.943 12.578 1.00 75.94 91 ILE A O 1
ATOM 739 N N . PHE A 1 92 ? -10.907 7.267 10.464 1.0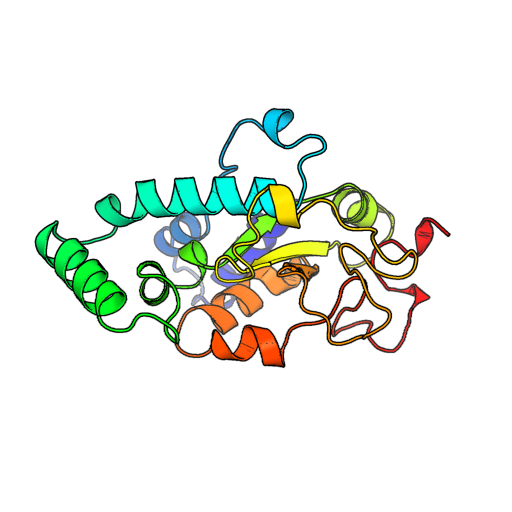0 78.56 92 PHE A N 1
ATOM 740 C CA . PHE A 1 92 ? -11.105 5.849 10.781 1.00 78.56 92 PHE A CA 1
ATOM 741 C C . PHE A 1 92 ? -9.803 5.032 10.700 1.00 78.56 92 PHE A C 1
ATOM 743 O O . PHE A 1 92 ? -9.819 3.813 10.870 1.00 78.56 92 PHE A O 1
ATOM 750 N N . GLY A 1 93 ? -8.667 5.703 10.485 1.00 79.62 93 GLY A N 1
ATOM 751 C CA . GLY A 1 93 ? -7.329 5.119 10.541 1.00 79.62 93 GLY A CA 1
ATOM 752 C C . GLY A 1 93 ? -6.849 4.503 9.226 1.00 79.62 93 GLY A C 1
ATOM 753 O O . GLY A 1 93 ? -7.507 4.577 8.183 1.00 79.62 93 GLY A O 1
ATOM 754 N N . ALA A 1 94 ? -5.668 3.882 9.282 1.00 83.50 94 ALA A N 1
ATOM 755 C CA . ALA A 1 94 ? -4.935 3.388 8.113 1.00 83.50 94 ALA A CA 1
ATOM 756 C C . ALA A 1 94 ? -5.761 2.438 7.228 1.00 83.50 94 ALA A C 1
ATOM 758 O O . ALA A 1 94 ? -5.721 2.554 6.009 1.00 83.50 94 ALA A O 1
ATOM 759 N N . ARG A 1 95 ? -6.585 1.565 7.826 1.00 84.50 95 ARG A N 1
ATOM 760 C CA . ARG A 1 95 ? -7.397 0.562 7.110 1.00 84.50 95 ARG A CA 1
ATOM 761 C C . ARG A 1 95 ? -8.336 1.147 6.048 1.00 84.50 95 ARG A C 1
ATOM 763 O O . ARG A 1 95 ? -8.637 0.465 5.076 1.00 84.50 95 ARG A O 1
ATOM 770 N N . PHE A 1 96 ? -8.813 2.377 6.230 1.00 85.56 96 PHE A N 1
ATOM 771 C CA . PHE A 1 96 ? -9.725 3.025 5.278 1.00 85.56 96 PHE A CA 1
ATOM 772 C C . PHE A 1 96 ? -9.031 4.035 4.364 1.00 85.56 96 PHE A C 1
ATOM 774 O O . PHE A 1 96 ? -9.672 4.604 3.488 1.00 85.56 96 PHE A O 1
ATOM 781 N N . ASN A 1 97 ? -7.730 4.258 4.553 1.00 86.31 97 ASN A N 1
ATOM 782 C CA . ASN A 1 97 ? -6.964 5.231 3.778 1.00 86.31 97 ASN A CA 1
ATOM 783 C C . ASN A 1 97 ? -5.815 4.600 2.985 1.00 86.31 97 ASN A C 1
ATOM 785 O O . ASN A 1 97 ? -5.293 5.235 2.071 1.00 86.31 97 ASN A O 1
ATOM 789 N N . LEU A 1 98 ? -5.439 3.364 3.312 1.00 88.94 98 LEU A N 1
ATOM 790 C CA . LEU A 1 98 ? -4.372 2.612 2.671 1.00 88.94 98 LEU A CA 1
ATOM 791 C C . LEU A 1 98 ? -4.895 1.253 2.225 1.00 88.94 98 LEU A C 1
ATOM 793 O O . LEU A 1 98 ? -5.608 0.576 2.966 1.00 88.94 98 LEU A O 1
ATOM 797 N N . ALA A 1 99 ? -4.507 0.856 1.019 1.00 90.50 99 ALA A N 1
ATOM 798 C CA . ALA A 1 99 ? -4.774 -0.469 0.483 1.00 90.50 99 ALA A CA 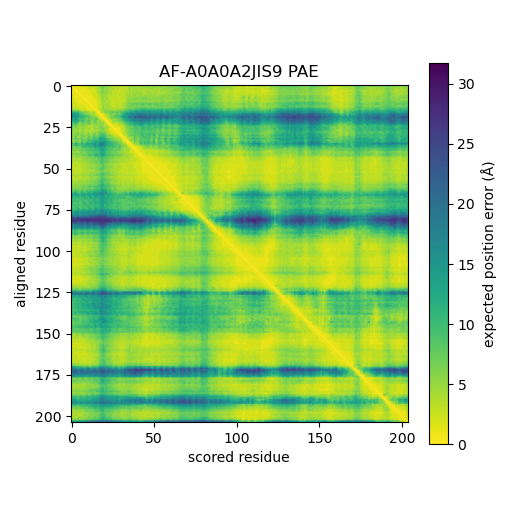1
ATOM 799 C C . ALA A 1 99 ? -3.471 -1.125 0.035 1.00 90.50 99 ALA A C 1
ATOM 801 O O . ALA A 1 99 ? -2.522 -0.448 -0.358 1.00 90.50 99 ALA A O 1
ATOM 802 N N . LEU A 1 100 ? -3.436 -2.453 0.097 1.00 92.06 100 LEU A N 1
ATOM 803 C CA . LEU A 1 100 ? -2.352 -3.239 -0.476 1.00 92.06 100 LEU A CA 1
ATOM 804 C C . LEU A 1 100 ? -2.798 -3.840 -1.799 1.00 92.06 100 LEU A C 1
ATOM 806 O O . LEU A 1 100 ? -3.913 -4.353 -1.902 1.00 92.06 100 LEU A O 1
ATOM 810 N N . PHE A 1 101 ? -1.904 -3.840 -2.777 1.00 91.12 101 PHE A N 1
ATOM 811 C CA . PHE A 1 101 ? -2.100 -4.557 -4.028 1.00 91.12 101 PHE A CA 1
ATOM 812 C C . PHE A 1 101 ? -0.787 -5.176 -4.502 1.00 91.12 101 PHE A C 1
ATOM 814 O O . PHE A 1 101 ? 0.296 -4.864 -4.003 1.00 91.12 101 PHE A O 1
ATOM 821 N N . VAL A 1 102 ? -0.904 -6.148 -5.398 1.00 91.12 102 VAL A N 1
ATOM 822 C CA . VAL A 1 102 ? 0.197 -7.009 -5.828 1.00 91.12 102 VAL A CA 1
ATOM 823 C C . VAL A 1 102 ? 0.186 -7.029 -7.345 1.00 91.12 102 VAL A C 1
ATOM 825 O O . VAL A 1 102 ? -0.848 -7.325 -7.939 1.00 91.12 102 VAL A O 1
ATOM 828 N N . ASP A 1 103 ? 1.328 -6.729 -7.946 1.00 92.19 103 ASP A N 1
ATOM 829 C CA . ASP A 1 103 ? 1.581 -6.918 -9.368 1.00 92.19 103 ASP A CA 1
ATOM 830 C C . ASP A 1 103 ? 2.613 -8.035 -9.591 1.00 92.19 103 ASP A C 1
ATOM 832 O O . ASP A 1 103 ? 3.035 -8.726 -8.656 1.00 92.19 103 ASP A O 1
ATOM 836 N N . ASP A 1 104 ? 3.037 -8.206 -10.839 1.00 93.06 104 ASP A N 1
ATOM 837 C CA . ASP A 1 104 ? 4.015 -9.226 -11.204 1.00 93.06 104 ASP A CA 1
ATOM 838 C C . ASP A 1 104 ? 5.376 -9.013 -10.513 1.00 93.06 104 ASP A C 1
ATOM 840 O O . ASP A 1 104 ? 6.010 -9.990 -10.122 1.00 93.06 104 ASP A O 1
ATOM 844 N N . ILE A 1 105 ? 5.810 -7.764 -10.285 1.00 94.31 105 ILE A N 1
ATOM 845 C CA . ILE A 1 105 ? 7.070 -7.468 -9.576 1.00 94.31 105 ILE A CA 1
ATOM 846 C C . ILE A 1 105 ? 6.969 -7.908 -8.115 1.00 94.31 105 ILE A C 1
ATOM 848 O O . ILE A 1 105 ? 7.885 -8.546 -7.594 1.00 94.31 105 ILE A O 1
ATOM 852 N N . CYS A 1 106 ? 5.847 -7.625 -7.451 1.00 94.38 106 CYS A N 1
ATOM 853 C CA . CYS A 1 106 ? 5.595 -8.113 -6.101 1.00 94.38 106 CYS A CA 1
ATOM 854 C C . CYS A 1 106 ? 5.631 -9.646 -6.025 1.00 94.38 106 CYS A C 1
ATOM 856 O O . CYS A 1 106 ? 6.188 -10.198 -5.075 1.00 94.38 106 CYS A O 1
ATOM 858 N N . LEU A 1 107 ? 5.056 -10.348 -7.006 1.00 93.62 107 LEU A N 1
ATOM 859 C CA . LEU A 1 107 ? 5.093 -11.812 -7.045 1.00 93.62 107 LEU A CA 1
ATOM 860 C C . LEU A 1 107 ? 6.508 -12.342 -7.288 1.00 93.62 107 LEU A C 1
ATOM 862 O O . LEU A 1 107 ? 6.952 -13.215 -6.548 1.00 93.62 107 LEU A O 1
ATOM 866 N N . GLU A 1 108 ? 7.229 -11.789 -8.259 1.00 95.56 108 GLU A N 1
ATOM 867 C CA . GLU A 1 108 ? 8.610 -12.173 -8.574 1.00 95.56 108 GLU A CA 1
ATOM 868 C C . GLU A 1 108 ? 9.582 -11.873 -7.426 1.00 95.56 108 GLU A C 1
ATOM 870 O O . GLU A 1 108 ? 10.537 -12.620 -7.210 1.00 95.56 108 GLU A O 1
ATOM 875 N N . SER A 1 109 ? 9.320 -10.837 -6.623 1.00 95.00 109 SER A N 1
ATOM 876 C CA . SER A 1 109 ? 10.151 -10.509 -5.458 1.00 95.00 109 SER A CA 1
ATOM 877 C C . SER A 1 109 ? 10.262 -11.657 -4.445 1.00 95.00 109 SER A C 1
ATOM 879 O O . SER A 1 109 ? 11.234 -11.706 -3.698 1.00 95.00 109 SER A O 1
ATOM 881 N N . LEU A 1 110 ? 9.314 -12.608 -4.442 1.00 94.31 110 LEU A N 1
ATOM 882 C CA . LEU A 1 110 ? 9.377 -13.816 -3.612 1.00 94.31 110 LEU A CA 1
ATOM 883 C C . LEU A 1 110 ? 10.583 -14.705 -3.935 1.00 94.31 110 LEU A C 1
ATOM 885 O O . LEU A 1 110 ? 11.082 -15.382 -3.037 1.00 94.31 110 LEU A O 1
ATOM 889 N N . ASP A 1 111 ? 11.023 -14.708 -5.192 1.00 95.19 111 ASP A N 1
ATOM 890 C CA . ASP A 1 111 ? 12.126 -15.538 -5.680 1.00 95.19 111 ASP A CA 1
ATOM 891 C C . ASP A 1 111 ? 13.426 -14.735 -5.847 1.00 95.19 111 ASP A C 1
ATOM 893 O O . ASP A 1 111 ? 14.519 -15.303 -5.801 1.00 95.19 111 ASP A O 1
ATOM 897 N N . HIS A 1 112 ? 13.314 -13.417 -6.038 1.00 92.88 112 HIS A N 1
ATOM 898 C CA . HIS A 1 112 ? 14.436 -12.548 -6.399 1.00 92.88 112 HIS A CA 1
ATOM 899 C C . HIS A 1 112 ? 14.953 -11.648 -5.270 1.00 92.88 112 HIS A C 1
ATOM 901 O O . HIS A 1 112 ? 16.064 -11.130 -5.386 1.00 92.88 112 HIS A O 1
ATOM 907 N N . MET A 1 113 ? 14.197 -11.457 -4.184 1.00 90.88 113 MET A N 1
ATOM 908 C CA . MET A 1 113 ? 14.586 -10.5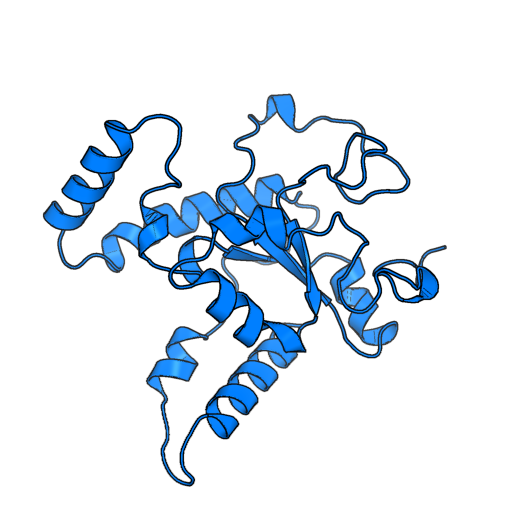81 -3.074 1.00 90.88 113 MET A CA 1
ATOM 909 C C . MET A 1 113 ? 14.622 -11.337 -1.745 1.00 90.88 113 MET A C 1
ATOM 911 O O . MET A 1 113 ? 13.738 -12.133 -1.440 1.00 90.88 113 MET A O 1
ATOM 915 N N . ASP A 1 114 ? 15.604 -11.012 -0.897 1.00 88.31 114 ASP A N 1
ATOM 916 C CA . ASP A 1 114 ? 15.649 -11.510 0.488 1.00 88.31 114 ASP A CA 1
ATOM 917 C C . ASP A 1 114 ? 14.438 -11.030 1.307 1.00 88.31 114 ASP A C 1
ATOM 919 O O . ASP A 1 114 ? 13.983 -11.716 2.225 1.00 88.31 114 ASP A O 1
ATOM 923 N N . SER A 1 115 ? 13.924 -9.843 0.970 1.00 88.38 115 SER A N 1
ATOM 924 C CA . SER A 1 115 ? 12.741 -9.242 1.578 1.00 88.38 115 SER A CA 1
ATOM 925 C C . SER A 1 115 ? 11.711 -8.914 0.494 1.00 88.38 115 SER A C 1
ATOM 927 O O . SER A 1 115 ? 11.829 -7.878 -0.160 1.00 88.38 115 SER A O 1
ATOM 929 N N . PRO A 1 116 ? 10.716 -9.793 0.271 1.00 93.31 116 PRO A N 1
ATOM 930 C CA . PRO A 1 116 ? 9.684 -9.576 -0.736 1.00 93.31 116 PRO A CA 1
ATOM 931 C C . PRO A 1 116 ? 8.852 -8.322 -0.455 1.00 93.31 116 PRO A C 1
ATOM 933 O O . PRO A 1 116 ? 8.635 -7.947 0.704 1.00 93.31 116 PRO A O 1
ATOM 936 N N . VAL A 1 117 ? 8.335 -7.709 -1.519 1.00 93.94 117 VAL A N 1
ATOM 937 C CA . VAL A 1 117 ? 7.698 -6.386 -1.472 1.00 93.94 117 VAL A CA 1
ATOM 938 C C . VAL A 1 117 ? 6.242 -6.423 -1.913 1.00 93.94 117 VAL A C 1
ATOM 940 O O . VAL A 1 117 ? 5.846 -7.215 -2.764 1.00 93.94 117 VAL A O 1
ATOM 943 N N . VAL A 1 118 ? 5.433 -5.532 -1.352 1.00 94.19 118 VAL A N 1
ATOM 944 C CA . VAL A 1 118 ? 4.031 -5.295 -1.716 1.00 94.19 118 VAL A CA 1
ATOM 945 C C . VAL A 1 118 ? 3.839 -3.820 -2.061 1.00 94.19 118 VAL A C 1
ATOM 947 O O . VAL A 1 118 ? 4.576 -2.975 -1.554 1.00 94.19 118 VAL A O 1
ATOM 950 N N . LYS A 1 119 ? 2.853 -3.488 -2.899 1.00 94.00 119 LYS A N 1
ATOM 951 C CA . LYS A 1 119 ? 2.494 -2.089 -3.144 1.00 94.00 119 LYS A CA 1
ATOM 952 C C . LYS A 1 119 ? 1.529 -1.602 -2.078 1.00 94.00 119 LYS A C 1
ATOM 954 O O . LYS A 1 119 ? 0.524 -2.260 -1.797 1.00 94.00 119 LYS A O 1
ATOM 959 N N . ILE A 1 120 ? 1.826 -0.440 -1.511 1.00 92.88 120 ILE A N 1
ATOM 960 C CA . ILE A 1 120 ? 0.929 0.299 -0.631 1.00 92.88 120 ILE A CA 1
AT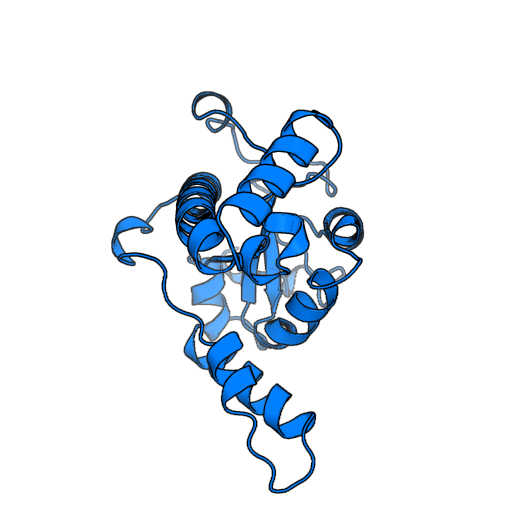OM 961 C C . ILE A 1 120 ? 0.389 1.510 -1.386 1.00 92.88 120 ILE A C 1
ATOM 963 O O . ILE A 1 120 ? 1.151 2.320 -1.902 1.00 92.88 120 ILE A O 1
ATOM 967 N N . MET A 1 121 ? -0.933 1.606 -1.476 1.00 92.44 121 MET A N 1
ATOM 968 C CA . MET A 1 121 ? -1.644 2.661 -2.189 1.00 92.44 121 MET A CA 1
ATOM 969 C C . MET A 1 121 ? -2.271 3.636 -1.210 1.00 92.44 121 MET A C 1
ATOM 971 O O . MET A 1 121 ? -2.969 3.213 -0.284 1.00 92.44 121 MET A O 1
ATOM 975 N N . TYR A 1 122 ? -2.110 4.929 -1.475 1.00 89.12 122 TYR A N 1
ATOM 976 C CA . TYR A 1 122 ? -2.818 5.973 -0.756 1.00 89.12 122 TYR A CA 1
ATOM 977 C C . TYR A 1 122 ? -4.147 6.296 -1.434 1.00 89.12 122 TYR A C 1
ATOM 979 O O . TYR A 1 122 ? -4.209 6.647 -2.614 1.00 89.12 122 TYR A O 1
ATOM 987 N N . LYS A 1 123 ? -5.236 6.179 -0.670 1.00 86.50 123 LYS A N 1
ATOM 988 C CA . LYS A 1 123 ? -6.595 6.408 -1.168 1.00 86.50 123 LYS A CA 1
ATOM 989 C C . LYS A 1 123 ? -6.803 7.837 -1.659 1.00 86.50 123 LYS A C 1
ATOM 991 O O . LYS A 1 123 ? -7.492 8.031 -2.652 1.00 86.50 123 LYS A O 1
ATOM 996 N N . GLN A 1 124 ? -6.273 8.815 -0.925 1.00 78.19 124 GLN A N 1
ATOM 997 C CA . GLN A 1 124 ? -6.567 10.236 -1.148 1.00 78.19 124 GLN A CA 1
ATOM 998 C C . GLN A 1 124 ? -5.735 10.838 -2.283 1.00 78.19 124 GLN A C 1
ATOM 1000 O O . GLN A 1 124 ? -5.886 12.018 -2.590 1.00 78.19 124 GLN A O 1
ATOM 1005 N N . TRP A 1 125 ? -4.831 10.055 -2.874 1.00 77.75 125 TRP A N 1
ATOM 1006 C CA . TRP A 1 125 ? -4.061 10.508 -4.015 1.00 77.75 125 TRP A CA 1
ATOM 1007 C C . TRP A 1 125 ? -4.933 10.551 -5.271 1.00 77.75 125 TRP A C 1
ATOM 1009 O O . TRP A 1 125 ? -5.638 9.585 -5.564 1.00 77.75 125 TRP A O 1
ATOM 1019 N N . GLY A 1 126 ? -4.818 11.668 -5.997 1.00 67.12 126 GLY A N 1
ATOM 1020 C CA . GLY A 1 126 ? -5.175 11.832 -7.405 1.00 67.12 126 GLY A CA 1
ATOM 1021 C C . GLY A 1 126 ? -6.487 11.185 -7.843 1.00 67.12 126 GLY A C 1
ATOM 1022 O O . GLY A 1 126 ? -6.472 10.107 -8.432 1.00 67.12 126 GLY A O 1
ATOM 1023 N N . ASP A 1 127 ? -7.609 11.890 -7.671 1.00 65.38 127 ASP A N 1
ATOM 1024 C CA . ASP A 1 127 ? -8.850 11.596 -8.405 1.00 65.38 127 ASP A CA 1
ATOM 1025 C C . ASP A 1 127 ? -8.684 12.035 -9.874 1.00 65.38 127 ASP A C 1
ATOM 1027 O O . ASP A 1 127 ? -9.313 12.982 -10.351 1.00 65.38 127 ASP A O 1
ATOM 1031 N N . LEU A 1 128 ? -7.784 11.367 -10.604 1.00 74.38 128 LEU A N 1
ATOM 1032 C CA . LEU A 1 128 ? -7.722 11.506 -12.054 1.00 74.38 128 LEU A CA 1
ATOM 1033 C C . LEU A 1 128 ? -9.014 10.939 -12.629 1.00 74.38 128 LEU A C 1
ATOM 1035 O O . LEU A 1 128 ? -9.391 9.792 -12.350 1.00 74.38 128 LEU A O 1
ATOM 1039 N N . ARG A 1 129 ? -9.691 11.729 -13.461 1.00 79.62 129 ARG A N 1
ATOM 1040 C CA . ARG A 1 129 ? -10.843 11.239 -14.216 1.00 79.62 129 ARG A CA 1
ATOM 1041 C C . ARG A 1 129 ? -10.378 10.172 -15.207 1.00 79.62 129 ARG A C 1
ATOM 1043 O O . ARG A 1 129 ? -9.219 10.202 -15.613 1.00 79.62 129 ARG A O 1
ATOM 1050 N N . PRO A 1 130 ? -11.250 9.250 -15.644 1.00 81.44 130 PRO A N 1
ATOM 1051 C CA . PRO A 1 130 ? -10.873 8.203 -16.593 1.00 81.44 130 PRO A CA 1
ATOM 1052 C C . PRO A 1 130 ? -10.144 8.715 -17.842 1.00 81.44 130 PRO A C 1
ATOM 1054 O O . PRO A 1 130 ? -9.240 8.050 -18.333 1.00 81.44 130 PRO A O 1
ATOM 1057 N N . GLU A 1 131 ? -10.488 9.911 -18.326 1.00 82.00 131 GLU A N 1
ATOM 1058 C CA . GLU A 1 131 ? -9.850 10.523 -19.496 1.00 82.00 131 GLU A CA 1
ATOM 1059 C C . GLU A 1 131 ? -8.429 11.045 -19.224 1.00 82.00 131 GLU A C 1
ATOM 1061 O O . GLU A 1 131 ? -7.669 11.264 -20.159 1.00 82.00 131 GLU A O 1
ATOM 1066 N N . GLU A 1 132 ? -8.074 11.265 -17.957 1.00 81.75 132 GLU A N 1
ATOM 1067 C CA . GLU A 1 132 ? -6.767 11.762 -17.505 1.00 81.75 132 GLU A CA 1
ATOM 1068 C C . GLU A 1 132 ? -5.798 10.620 -17.171 1.00 81.75 132 GLU A C 1
ATOM 1070 O O . GLU A 1 132 ? -4.650 10.880 -16.832 1.00 81.75 132 GLU A O 1
ATOM 1075 N N . ARG A 1 133 ? -6.252 9.363 -17.260 1.00 83.88 133 ARG A N 1
ATOM 1076 C CA . ARG A 1 133 ? -5.470 8.158 -16.932 1.00 83.88 133 ARG A CA 1
ATOM 1077 C C . ARG A 1 133 ? -4.751 7.545 -18.138 1.00 83.88 133 ARG A C 1
ATOM 1079 O O . ARG A 1 133 ? -4.025 6.573 -17.972 1.00 83.88 133 ARG A O 1
ATOM 1086 N N . ASP A 1 134 ? -4.969 8.087 -19.335 1.00 81.94 134 ASP A N 1
ATOM 1087 C CA . ASP A 1 134 ? -4.299 7.663 -20.570 1.00 81.94 134 ASP A CA 1
ATOM 1088 C C . ASP A 1 134 ? -3.048 8.524 -20.800 1.00 81.94 134 ASP A C 1
ATOM 1090 O O . ASP A 1 134 ? -3.050 9.467 -21.594 1.00 81.94 134 ASP A O 1
ATOM 1094 N N . TYR A 1 135 ? -2.005 8.251 -20.016 1.00 81.88 135 TYR A N 1
ATOM 1095 C CA . TYR A 1 135 ? -0.720 8.943 -20.081 1.00 81.88 135 TYR A CA 1
ATOM 1096 C C . TYR A 1 135 ? 0.420 7.983 -20.428 1.00 81.88 135 TYR A C 1
ATOM 1098 O O . TYR A 1 135 ? 0.378 6.790 -20.127 1.00 81.88 135 TYR A O 1
ATOM 1106 N N . GLU A 1 136 ? 1.449 8.520 -21.082 1.00 82.62 136 GLU A N 1
ATOM 1107 C CA . GLU A 1 136 ? 2.675 7.782 -21.375 1.00 82.62 136 GLU A CA 1
ATOM 1108 C C . GLU A 1 136 ? 3.513 7.678 -20.097 1.00 82.62 136 GLU A C 1
ATOM 1110 O O . GLU A 1 136 ? 3.777 8.686 -19.442 1.00 82.62 136 GLU A O 1
ATOM 1115 N N . ILE A 1 137 ? 3.874 6.449 -19.729 1.00 84.25 137 ILE A N 1
ATOM 1116 C CA . ILE A 1 137 ? 4.705 6.165 -18.558 1.00 84.25 137 ILE A CA 1
ATOM 1117 C C . ILE A 1 137 ? 6.171 6.310 -18.967 1.00 84.25 137 ILE A C 1
ATOM 1119 O O . ILE A 1 137 ? 6.583 5.776 -20.002 1.00 84.25 137 ILE A O 1
ATOM 1123 N N . ASP A 1 138 ? 6.946 7.014 -18.150 1.00 82.50 138 ASP A N 1
ATOM 1124 C CA . ASP A 1 138 ? 8.388 7.123 -18.315 1.00 82.50 138 ASP A CA 1
ATOM 1125 C C . ASP A 1 138 ? 9.040 5.731 -18.184 1.00 82.50 138 ASP A C 1
ATOM 1127 O O . ASP A 1 138 ? 8.753 5.003 -17.234 1.00 82.50 138 ASP A O 1
ATOM 1131 N N . PRO A 1 139 ? 9.906 5.317 -19.124 1.00 81.19 139 PRO A N 1
ATOM 1132 C CA . PRO A 1 139 ? 10.459 3.966 -19.143 1.00 81.19 139 PRO A CA 1
ATOM 1133 C C . PRO A 1 139 ? 11.344 3.617 -17.936 1.00 81.19 139 PRO A C 1
ATOM 1135 O O . PRO A 1 139 ? 11.573 2.429 -17.706 1.00 81.19 139 PRO A O 1
ATOM 1138 N N . GLU A 1 140 ? 11.857 4.601 -17.191 1.00 81.25 140 GLU A N 1
ATOM 1139 C CA . GLU A 1 140 ? 12.696 4.379 -16.004 1.00 81.25 140 GLU A CA 1
ATOM 1140 C C . GLU A 1 140 ? 11.883 4.301 -14.700 1.00 81.25 140 GLU A C 1
ATOM 1142 O O . GLU A 1 140 ? 12.389 3.816 -13.686 1.00 81.25 140 GLU A O 1
ATOM 1147 N N . TRP A 1 141 ? 10.610 4.711 -14.722 1.00 84.12 141 TRP A N 1
ATOM 1148 C CA . TRP A 1 141 ? 9.767 4.837 -13.533 1.00 84.12 141 TRP A CA 1
ATOM 1149 C C . TRP A 1 141 ? 8.501 3.986 -13.631 1.00 84.12 141 TRP A C 1
ATOM 1151 O O . TRP A 1 141 ? 7.930 3.788 -14.701 1.00 84.12 141 TRP A O 1
ATOM 1161 N N . HIS A 1 142 ? 8.007 3.469 -12.503 1.00 84.69 142 HIS A N 1
ATOM 1162 C CA . HIS A 1 142 ? 6.735 2.740 -12.521 1.00 84.69 142 HIS A CA 1
ATOM 1163 C C . HIS A 1 142 ? 5.563 3.706 -12.292 1.00 84.69 142 HIS A C 1
ATOM 1165 O O . HIS A 1 142 ? 5.502 4.361 -11.256 1.00 84.69 142 HIS A O 1
ATOM 1171 N N . ASP A 1 143 ? 4.614 3.746 -13.234 1.00 82.56 143 ASP A N 1
ATOM 1172 C CA . ASP A 1 143 ? 3.404 4.595 -13.242 1.00 82.56 143 ASP A CA 1
ATOM 1173 C C . ASP A 1 143 ? 3.641 6.121 -13.278 1.00 82.56 143 ASP A C 1
ATOM 1175 O O . ASP A 1 143 ? 2.667 6.877 -13.269 1.00 82.56 143 ASP A O 1
ATOM 1179 N N . GLY A 1 144 ? 4.894 6.579 -13.344 1.00 82.56 144 GLY A N 1
ATOM 1180 C CA . GLY A 1 144 ? 5.247 7.997 -13.424 1.00 82.56 144 GLY A CA 1
ATOM 1181 C C . GLY A 1 144 ? 5.344 8.513 -14.861 1.00 82.56 144 GLY A C 1
ATOM 1182 O O . GLY A 1 144 ? 5.639 7.751 -15.775 1.00 82.56 144 GLY A O 1
ATOM 1183 N N . THR A 1 145 ? 5.081 9.801 -15.068 1.00 85.00 145 THR A N 1
ATOM 1184 C CA . THR A 1 145 ? 5.028 10.450 -16.392 1.00 85.00 145 THR A CA 1
ATOM 1185 C C . THR A 1 145 ? 6.220 11.350 -16.695 1.00 85.00 145 THR A C 1
ATOM 1187 O O . THR A 1 145 ? 6.389 11.784 -17.836 1.00 85.00 145 THR A O 1
ATOM 1190 N N . THR A 1 146 ? 7.033 11.662 -15.685 1.00 84.25 146 THR A N 1
ATOM 1191 C CA . THR A 1 146 ? 8.186 12.565 -15.808 1.00 84.25 146 THR A CA 1
ATOM 1192 C C . THR A 1 146 ? 9.487 11.889 -15.374 1.00 84.25 146 THR A C 1
ATOM 1194 O O . THR A 1 146 ? 9.492 10.792 -14.825 1.00 84.25 146 THR A O 1
ATOM 1197 N N . ASP A 1 147 ? 10.618 12.559 -15.555 1.00 84.31 147 ASP A N 1
ATOM 1198 C CA . ASP A 1 147 ? 11.899 12.168 -14.962 1.00 84.31 147 ASP A CA 1
ATOM 1199 C C . ASP A 1 147 ? 12.070 12.710 -13.523 1.00 84.31 147 ASP A C 1
ATOM 1201 O O . ASP A 1 147 ? 13.126 12.546 -12.916 1.00 84.31 147 ASP A O 1
ATOM 1205 N N . GLU A 1 148 ? 11.037 13.337 -12.940 1.00 85.06 148 GLU A N 1
ATOM 1206 C CA . GLU A 1 148 ? 11.104 13.949 -11.607 1.00 85.06 148 GLU A CA 1
ATOM 1207 C C . GLU A 1 148 ? 11.006 12.891 -10.500 1.00 85.06 148 GLU A C 1
ATOM 1209 O O . GLU A 1 148 ? 9.950 12.308 -10.267 1.00 85.06 148 GLU A O 1
ATOM 1214 N N . GLU A 1 149 ? 12.092 12.650 -9.764 1.00 83.25 149 GLU A N 1
ATOM 1215 C CA . GLU A 1 149 ? 12.154 11.642 -8.687 1.00 83.25 149 GLU A CA 1
ATOM 1216 C C . GLU A 1 149 ? 11.090 11.827 -7.583 1.00 83.25 149 GLU A C 1
ATOM 1218 O O . GLU A 1 149 ? 10.777 10.884 -6.866 1.00 83.25 149 GLU A O 1
ATOM 1223 N N . GLU A 1 150 ? 10.517 13.026 -7.452 1.00 84.50 150 GLU A N 1
ATOM 1224 C CA . GLU A 1 150 ? 9.505 13.371 -6.445 1.00 84.50 150 GLU A CA 1
ATOM 1225 C C . GLU A 1 150 ? 8.055 13.244 -6.962 1.00 84.50 150 GLU A C 1
ATOM 1227 O O . GLU A 1 150 ? 7.116 13.543 -6.222 1.00 84.50 150 GLU A O 1
ATOM 1232 N N . GLU A 1 151 ? 7.836 12.808 -8.212 1.00 88.25 151 GLU A N 1
ATOM 1233 C CA . GLU A 1 151 ? 6.485 12.619 -8.759 1.00 88.25 151 GLU A CA 1
ATOM 1234 C C . GLU A 1 151 ? 5.713 11.560 -7.947 1.00 88.25 151 GLU A C 1
ATOM 1236 O O . GLU A 1 151 ? 6.038 10.366 -7.951 1.00 88.25 151 GLU A O 1
ATOM 1241 N N . ASP A 1 152 ? 4.664 12.004 -7.247 1.00 89.31 152 ASP A N 1
ATOM 1242 C CA . ASP A 1 152 ? 3.763 11.139 -6.485 1.00 89.31 152 ASP A CA 1
ATOM 1243 C C . ASP A 1 152 ? 2.788 10.427 -7.427 1.00 89.31 152 ASP A C 1
ATOM 1245 O O . ASP A 1 152 ? 1.949 11.084 -8.041 1.00 89.31 152 ASP A O 1
ATOM 1249 N N . VAL A 1 153 ? 2.868 9.094 -7.509 1.00 89.75 153 VAL A N 1
ATOM 1250 C CA . VAL A 1 153 ? 1.962 8.229 -8.297 1.00 89.75 153 VAL A CA 1
ATOM 1251 C C . VAL A 1 153 ? 0.869 7.579 -7.432 1.00 89.75 153 VAL A C 1
ATOM 1253 O O . VAL A 1 153 ? 0.078 6.741 -7.881 1.00 89.75 153 VAL A O 1
ATOM 1256 N N . GLY A 1 154 ? 0.812 7.948 -6.150 1.00 90.19 154 GLY A N 1
ATOM 1257 C CA . GLY A 1 154 ? -0.211 7.519 -5.203 1.00 90.19 154 GLY A CA 1
ATOM 1258 C C . GLY A 1 154 ? -0.041 6.105 -4.683 1.00 90.19 154 GLY A C 1
ATOM 1259 O O . GLY A 1 154 ? -0.972 5.561 -4.076 1.00 90.19 154 GLY A O 1
ATOM 1260 N N . TRP A 1 155 ? 1.109 5.491 -4.939 1.00 93.62 155 TRP A N 1
ATOM 1261 C CA . TRP A 1 155 ? 1.510 4.219 -4.365 1.00 93.62 155 TRP A CA 1
ATOM 1262 C C . TRP A 1 155 ? 3.034 4.102 -4.312 1.00 93.62 155 TRP A C 1
ATOM 1264 O O . TRP A 1 155 ? 3.736 4.703 -5.115 1.00 93.62 155 TRP A O 1
ATOM 1274 N N . MET A 1 156 ? 3.539 3.297 -3.381 1.00 93.56 156 MET A N 1
ATOM 1275 C CA . MET A 1 156 ? 4.965 2.973 -3.277 1.00 93.56 156 MET A CA 1
ATOM 1276 C C . MET A 1 156 ? 5.172 1.496 -2.933 1.00 93.56 156 MET A C 1
ATOM 1278 O O . MET A 1 156 ? 4.221 0.803 -2.549 1.00 93.56 156 MET A O 1
ATOM 1282 N N . TYR A 1 157 ? 6.398 0.991 -3.078 1.00 93.88 157 TYR A N 1
ATOM 1283 C CA . TYR A 1 157 ? 6.748 -0.332 -2.564 1.00 93.88 157 TYR A CA 1
ATOM 1284 C C . TYR A 1 157 ? 7.017 -0.281 -1.062 1.00 93.88 157 TYR A C 1
ATOM 1286 O O . TYR A 1 157 ? 7.550 0.688 -0.531 1.00 93.88 157 TYR A O 1
ATOM 1294 N N . MET A 1 158 ? 6.667 -1.364 -0.384 1.00 92.38 158 MET A N 1
ATOM 1295 C CA . MET A 1 158 ? 6.947 -1.588 1.027 1.00 92.38 158 MET A CA 1
ATOM 1296 C C . MET A 1 158 ? 7.383 -3.038 1.203 1.00 92.38 158 MET A C 1
ATOM 1298 O O . MET A 1 158 ? 6.799 -3.945 0.598 1.00 92.38 158 MET A O 1
ATOM 1302 N N . SER A 1 159 ? 8.370 -3.286 2.061 1.00 91.62 159 SER A N 1
ATOM 1303 C CA . SER A 1 159 ? 8.694 -4.659 2.441 1.00 91.62 159 SER A CA 1
ATOM 1304 C C . SER A 1 159 ? 7.511 -5.298 3.176 1.00 91.62 159 SER A C 1
ATOM 1306 O O . SER A 1 159 ? 6.878 -4.681 4.034 1.00 91.62 159 SER A O 1
ATOM 1308 N N . ILE A 1 160 ? 7.216 -6.574 2.911 1.00 90.31 160 ILE A N 1
ATOM 1309 C CA . ILE A 1 160 ? 6.158 -7.299 3.642 1.00 90.31 160 ILE A CA 1
ATOM 1310 C C . ILE A 1 160 ? 6.386 -7.251 5.161 1.00 90.31 160 ILE A C 1
ATOM 1312 O O . ILE A 1 160 ? 5.427 -7.199 5.935 1.00 90.31 160 ILE A O 1
ATOM 1316 N N . SER A 1 161 ? 7.650 -7.263 5.591 1.00 86.88 161 SER A N 1
ATOM 1317 C CA . SER A 1 161 ? 8.024 -7.220 7.005 1.00 86.88 161 SER A CA 1
ATOM 1318 C C . SER A 1 161 ? 7.805 -5.866 7.675 1.00 86.88 161 SER A C 1
ATOM 1320 O O . SER A 1 161 ? 8.014 -5.768 8.875 1.00 86.88 161 SER A O 1
ATOM 1322 N N . GLU A 1 162 ? 7.438 -4.830 6.928 1.00 86.88 162 GLU A N 1
ATOM 1323 C CA . GLU A 1 162 ? 7.189 -3.488 7.463 1.00 86.88 162 GLU A CA 1
ATOM 1324 C C . GLU A 1 162 ? 5.696 -3.187 7.585 1.00 86.88 162 GLU A C 1
ATOM 1326 O O . GLU A 1 162 ? 5.322 -2.131 8.080 1.00 86.88 162 GLU A O 1
ATOM 1331 N N . TYR A 1 163 ? 4.819 -4.114 7.178 1.00 88.19 163 TYR A N 1
ATOM 1332 C CA . TYR A 1 163 ? 3.372 -3.891 7.135 1.00 88.19 163 TYR A CA 1
ATOM 1333 C C . TYR A 1 163 ? 2.805 -3.282 8.425 1.00 88.19 163 TYR A C 1
ATOM 1335 O O . TYR A 1 163 ? 2.079 -2.291 8.357 1.00 88.19 163 TYR A O 1
ATOM 1343 N N . VAL A 1 164 ? 3.136 -3.856 9.588 1.00 85.94 164 VAL A N 1
ATOM 1344 C CA . VAL A 1 164 ? 2.601 -3.379 10.874 1.00 85.94 164 VAL A CA 1
ATOM 1345 C C . VAL A 1 164 ? 3.140 -1.989 11.195 1.00 85.94 164 VAL A C 1
ATOM 1347 O O . VAL A 1 164 ? 2.364 -1.086 11.487 1.00 85.94 164 VAL A O 1
ATOM 1350 N N . GLU A 1 165 ? 4.454 -1.796 11.073 1.00 85.25 165 GLU A N 1
ATOM 1351 C CA . GLU A 1 165 ? 5.110 -0.523 11.385 1.00 85.25 165 GLU A CA 1
ATOM 1352 C C . GLU A 1 165 ? 4.614 0.609 10.479 1.00 85.25 165 GLU A C 1
ATOM 1354 O O . GLU A 1 165 ? 4.356 1.716 10.951 1.00 85.25 165 GLU A O 1
ATOM 1359 N N . THR A 1 166 ? 4.428 0.328 9.190 1.00 84.94 166 THR A N 1
ATOM 1360 C CA . THR A 1 166 ? 3.919 1.285 8.208 1.00 84.94 166 THR A CA 1
ATOM 1361 C C . THR A 1 166 ? 2.454 1.628 8.465 1.00 84.94 166 THR A C 1
ATOM 1363 O O . THR A 1 166 ? 2.094 2.806 8.477 1.00 84.94 166 THR A O 1
ATOM 1366 N N . TYR A 1 167 ? 1.594 0.637 8.727 1.00 85.12 167 TYR A N 1
ATOM 1367 C CA . TYR A 1 167 ? 0.185 0.904 9.034 1.00 85.12 167 TYR A CA 1
ATOM 1368 C C . TYR A 1 167 ? 0.030 1.685 10.343 1.00 85.12 167 TYR A C 1
ATOM 1370 O O . TYR A 1 167 ? -0.737 2.646 10.373 1.00 85.12 167 TYR A O 1
ATOM 1378 N N . ASP A 1 168 ? 0.795 1.352 11.384 1.00 82.31 168 ASP A N 1
ATOM 1379 C CA . ASP A 1 168 ? 0.808 2.101 12.646 1.00 82.31 168 ASP A CA 1
ATOM 1380 C C . ASP A 1 168 ? 1.293 3.541 12.444 1.00 82.31 168 ASP A C 1
ATOM 1382 O O . ASP A 1 168 ? 0.687 4.487 12.962 1.00 82.31 168 ASP A O 1
ATOM 1386 N N . ARG A 1 169 ? 2.346 3.730 11.636 1.00 79.56 169 ARG A N 1
ATOM 1387 C CA . ARG A 1 169 ? 2.891 5.055 11.299 1.00 79.56 169 ARG A CA 1
ATOM 1388 C C . ARG A 1 169 ? 1.835 5.952 10.655 1.00 79.56 169 ARG A C 1
ATOM 1390 O O . ARG A 1 169 ? 1.761 7.135 10.990 1.00 79.56 169 ARG A O 1
ATOM 1397 N N . PHE A 1 170 ? 0.982 5.391 9.799 1.00 80.00 170 PHE A N 1
ATOM 1398 C CA . PHE A 1 170 ? -0.083 6.126 9.118 1.00 80.00 170 PHE A CA 1
ATOM 1399 C C . PHE A 1 170 ? -1.428 6.165 9.872 1.00 80.00 170 PHE A C 1
ATOM 1401 O O . PHE A 1 170 ? -2.325 6.897 9.458 1.00 80.00 170 PHE A O 1
ATOM 1408 N N . ALA A 1 171 ? -1.603 5.443 10.986 1.00 71.75 171 ALA A N 1
ATOM 1409 C CA . ALA A 1 171 ? -2.921 5.252 11.596 1.00 71.75 171 ALA A CA 1
ATOM 1410 C C . ALA A 1 171 ? -3.469 6.431 12.423 1.00 71.75 171 ALA A C 1
ATOM 1412 O O . ALA A 1 171 ? -4.685 6.486 12.590 1.00 71.75 171 ALA A O 1
ATOM 1413 N N . TRP A 1 172 ? -2.642 7.338 12.972 1.00 55.88 172 TRP A N 1
ATOM 1414 C CA . TRP A 1 172 ? -3.135 8.183 14.083 1.00 55.88 172 TRP A CA 1
ATOM 1415 C C . TRP A 1 172 ? -2.850 9.689 14.088 1.00 55.88 172 TRP A C 1
ATOM 1417 O O . TRP A 1 172 ? -3.567 10.402 14.776 1.00 55.88 172 TRP A O 1
ATOM 1427 N N . THR A 1 173 ? -1.863 10.242 13.382 1.00 50.91 173 THR A N 1
ATOM 1428 C CA . THR A 1 173 ? -1.611 11.715 13.418 1.00 50.91 173 THR A CA 1
ATOM 1429 C C . THR A 1 173 ? -0.708 12.213 12.287 1.00 50.91 173 THR A C 1
ATOM 1431 O O . THR A 1 173 ? -0.210 13.336 12.322 1.00 50.91 173 THR A O 1
ATOM 1434 N N . ARG A 1 174 ? -0.445 11.361 11.295 1.00 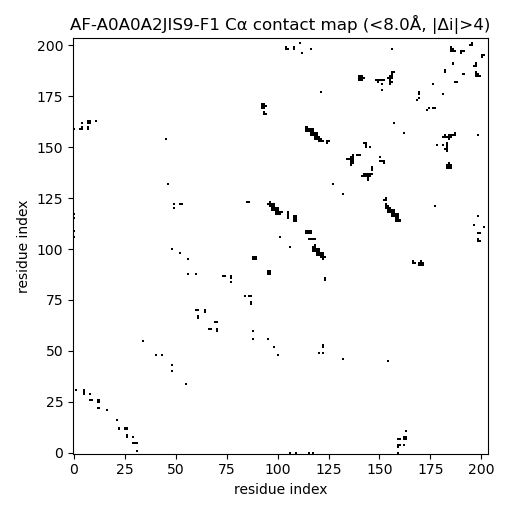56.19 174 ARG A N 1
ATOM 1435 C CA . ARG A 1 174 ? 0.758 11.461 10.469 1.00 56.19 174 ARG A CA 1
ATOM 1436 C C . ARG A 1 174 ? 0.536 11.061 9.014 1.00 56.19 174 ARG A C 1
ATOM 1438 O O . ARG A 1 174 ? 1.485 10.744 8.326 1.00 56.19 174 ARG A O 1
ATOM 1445 N N . MET A 1 175 ? -0.689 11.100 8.497 1.00 53.97 175 MET A N 1
ATOM 1446 C CA . MET A 1 175 ? -0.890 10.864 7.058 1.00 53.97 175 MET A CA 1
ATOM 1447 C C . MET A 1 175 ? -0.348 12.007 6.184 1.00 53.97 175 MET A C 1
ATOM 1449 O O . MET A 1 175 ? -0.070 11.782 5.015 1.00 53.97 175 MET A O 1
ATOM 1453 N N . ALA A 1 176 ? -0.104 13.195 6.759 1.00 58.19 176 ALA A N 1
ATOM 1454 C CA . ALA A 1 176 ? 0.743 14.216 6.133 1.00 58.19 176 ALA A CA 1
ATOM 1455 C C . ALA A 1 176 ? 2.169 13.701 5.848 1.00 58.19 176 ALA A C 1
ATOM 1457 O O . ALA A 1 176 ? 2.832 14.231 4.965 1.00 58.19 176 ALA A O 1
ATOM 1458 N N . LEU A 1 177 ? 2.606 12.635 6.535 1.00 69.12 177 LEU A N 1
ATOM 1459 C CA . LEU A 1 177 ? 3.859 11.956 6.231 1.00 69.12 177 LEU A CA 1
ATOM 1460 C C . LEU A 1 177 ? 3.807 11.133 4.950 1.00 69.12 177 LEU A C 1
ATOM 1462 O O . LEU A 1 177 ? 4.867 10.677 4.557 1.00 69.12 177 LEU A O 1
ATOM 1466 N N . TRP A 1 178 ? 2.651 10.909 4.302 1.00 82.19 178 TRP A N 1
ATOM 1467 C CA . TRP A 1 178 ? 2.674 10.243 2.994 1.00 82.19 178 TRP A CA 1
ATOM 1468 C C . TRP A 1 178 ? 3.664 10.970 2.089 1.00 82.19 178 TRP A C 1
ATOM 1470 O O . TRP A 1 178 ? 4.618 10.359 1.651 1.00 82.19 178 TRP A O 1
ATOM 1480 N N . HIS A 1 179 ? 3.538 12.290 1.950 1.00 81.25 179 HIS A N 1
ATOM 1481 C CA . HIS A 1 179 ? 4.458 13.083 1.136 1.00 81.25 179 HIS A CA 1
ATOM 1482 C C . HIS A 1 179 ? 5.886 13.182 1.704 1.00 81.25 179 HIS A C 1
ATOM 1484 O O . HIS A 1 179 ? 6.804 13.471 0.951 1.00 81.25 179 HIS A O 1
ATOM 1490 N N . GLU A 1 180 ? 6.093 12.967 3.009 1.00 81.94 180 GLU A N 1
ATOM 1491 C CA . GLU A 1 180 ? 7.438 12.992 3.617 1.00 81.94 180 GLU A CA 1
ATOM 1492 C C . GLU A 1 180 ? 8.174 11.648 3.491 1.00 81.94 180 GLU A C 1
ATOM 1494 O O . GLU A 1 180 ? 9.400 11.616 3.479 1.00 81.94 180 GLU A O 1
ATOM 1499 N N . GLU A 1 181 ? 7.432 10.544 3.434 1.00 82.81 181 GLU A N 1
ATOM 1500 C CA . GLU A 1 181 ? 7.946 9.167 3.406 1.00 82.81 181 GLU A CA 1
ATOM 1501 C C . GLU A 1 181 ? 7.772 8.523 2.024 1.00 82.81 181 GLU A C 1
ATOM 1503 O O . GLU A 1 181 ? 8.235 7.404 1.799 1.00 82.81 181 GLU A O 1
ATOM 1508 N N . TYR A 1 182 ? 7.075 9.204 1.112 1.00 88.31 182 TYR A N 1
ATOM 1509 C CA . TYR A 1 182 ? 6.842 8.737 -0.240 1.00 88.31 182 TYR A CA 1
ATOM 1510 C C . TYR A 1 182 ? 8.171 8.603 -0.969 1.00 88.31 182 TYR A C 1
ATOM 1512 O O . TYR A 1 182 ? 8.984 9.526 -1.013 1.00 88.31 182 TYR A O 1
ATOM 1520 N N . LEU A 1 183 ? 8.351 7.436 -1.573 1.00 90.00 183 LEU A N 1
ATOM 1521 C CA . LEU A 1 183 ? 9.439 7.158 -2.486 1.00 90.00 183 LEU A CA 1
ATOM 1522 C C . LEU A 1 183 ? 8.854 6.716 -3.810 1.00 90.00 183 LEU A C 1
ATOM 1524 O O . LEU A 1 183 ? 8.027 5.797 -3.860 1.00 90.00 183 LEU A O 1
ATOM 1528 N N . ARG A 1 184 ? 9.313 7.363 -4.878 1.00 90.62 184 ARG A N 1
ATOM 1529 C CA . ARG A 1 184 ? 8.831 7.093 -6.220 1.00 90.62 184 ARG A CA 1
ATOM 1530 C C . ARG A 1 184 ? 9.287 5.703 -6.667 1.00 90.62 184 ARG A C 1
ATOM 1532 O O . ARG A 1 184 ? 10.487 5.427 -6.681 1.00 90.62 184 ARG A O 1
ATOM 1539 N N . PRO A 1 185 ? 8.369 4.795 -7.029 1.00 91.62 185 PRO A N 1
ATOM 1540 C CA . PRO A 1 185 ? 8.730 3.462 -7.500 1.00 91.62 185 PRO A CA 1
ATOM 1541 C C . PRO A 1 185 ? 9.674 3.503 -8.712 1.00 91.62 185 PRO A C 1
ATOM 1543 O O . PRO A 1 185 ? 9.334 4.163 -9.691 1.00 91.62 185 PRO A O 1
ATOM 1546 N N . PRO A 1 186 ? 10.795 2.757 -8.709 1.00 90.75 186 PRO A N 1
ATOM 1547 C CA . PRO A 1 186 ? 11.070 1.582 -7.871 1.00 90.75 186 PRO A CA 1
ATOM 1548 C C . PRO A 1 186 ? 11.866 1.843 -6.575 1.00 90.75 186 PRO A C 1
ATOM 1550 O O . PRO A 1 186 ? 12.348 0.898 -5.953 1.00 90.75 186 PRO A O 1
ATOM 1553 N N . GLN A 1 187 ? 12.022 3.087 -6.127 1.00 88.56 187 GLN A N 1
ATOM 1554 C CA . GLN A 1 187 ? 12.805 3.394 -4.928 1.00 88.56 187 GLN A CA 1
ATOM 1555 C C . GLN A 1 187 ? 12.194 2.797 -3.644 1.00 88.56 187 GLN A C 1
ATOM 1557 O O . GLN A 1 187 ? 10.981 2.637 -3.507 1.00 88.56 187 GLN A O 1
ATOM 1562 N N . MET A 1 188 ? 13.062 2.487 -2.676 1.00 85.50 188 MET A N 1
ATOM 1563 C CA . MET A 1 188 ? 12.706 2.019 -1.330 1.00 85.50 188 MET A CA 1
ATOM 1564 C C . MET A 1 188 ? 13.703 2.552 -0.298 1.00 85.50 188 MET A C 1
ATOM 1566 O O . MET A 1 188 ? 14.890 2.649 -0.605 1.00 85.50 188 MET A O 1
ATOM 1570 N N . ILE A 1 189 ? 13.254 2.823 0.936 1.00 73.75 189 ILE A N 1
ATOM 1571 C CA . ILE A 1 189 ? 14.091 3.408 2.004 1.00 73.75 189 ILE A CA 1
ATOM 1572 C C . ILE A 1 189 ? 15.333 2.543 2.258 1.00 73.75 189 ILE A C 1
ATOM 1574 O O . ILE A 1 189 ? 16.451 3.056 2.312 1.00 73.75 189 ILE A O 1
ATOM 1578 N N . ASP A 1 190 ? 15.153 1.224 2.336 1.00 70.00 190 ASP A N 1
ATOM 1579 C CA . ASP A 1 190 ? 16.236 0.270 2.597 1.00 70.00 190 ASP A CA 1
ATOM 1580 C C . ASP A 1 190 ? 17.273 0.175 1.465 1.00 70.00 190 ASP A C 1
ATOM 1582 O O . ASP A 1 190 ? 18.409 -0.255 1.694 1.00 70.00 190 ASP A O 1
ATOM 1586 N N . TYR A 1 191 ? 16.890 0.554 0.241 1.00 67.31 191 TYR A N 1
ATOM 1587 C CA . TYR A 1 191 ? 17.657 0.312 -0.987 1.00 67.31 191 TYR A CA 1
ATOM 1588 C C . TYR A 1 191 ? 17.896 1.579 -1.811 1.00 67.31 191 TYR A C 1
ATOM 1590 O O . TYR A 1 191 ? 18.333 1.491 -2.955 1.00 67.31 191 TYR A O 1
ATOM 1598 N N . PHE A 1 192 ? 17.669 2.761 -1.230 1.00 62.44 192 PHE A N 1
ATOM 1599 C CA . PHE A 1 192 ? 17.761 4.039 -1.939 1.00 62.44 192 PHE A CA 1
ATOM 1600 C C . PHE A 1 192 ? 19.134 4.254 -2.604 1.00 62.44 192 PHE A C 1
ATOM 1602 O O . PHE A 1 192 ? 19.228 4.864 -3.660 1.00 62.44 192 PHE A O 1
ATOM 1609 N N . CYS A 1 193 ? 20.200 3.699 -2.019 1.00 63.91 193 CYS A N 1
ATOM 1610 C CA . CYS A 1 193 ? 21.571 3.842 -2.517 1.00 63.91 193 CYS A CA 1
ATOM 1611 C C . CYS A 1 193 ? 22.073 2.671 -3.389 1.00 63.91 193 CYS A C 1
ATOM 1613 O O . CYS A 1 193 ? 23.231 2.706 -3.804 1.00 63.91 193 CYS A O 1
ATOM 1615 N N . ASP A 1 194 ? 21.277 1.618 -3.609 1.00 81.25 194 ASP A N 1
ATOM 1616 C CA . ASP A 1 194 ? 21.691 0.422 -4.359 1.00 81.25 194 ASP A CA 1
ATOM 1617 C C . ASP A 1 194 ? 20.584 -0.041 -5.314 1.00 81.25 194 ASP A C 1
ATOM 1619 O O . ASP A 1 194 ? 19.706 -0.827 -4.954 1.00 81.25 194 ASP A O 1
ATOM 1623 N N . GLU A 1 195 ? 20.664 0.436 -6.558 1.00 82.62 195 GLU A N 1
ATOM 1624 C CA . GLU A 1 195 ? 19.743 0.100 -7.652 1.00 82.62 195 GLU A CA 1
ATOM 1625 C C . GLU A 1 195 ? 19.609 -1.411 -7.870 1.00 82.62 195 GLU A C 1
ATOM 1627 O O . GLU A 1 195 ? 18.531 -1.893 -8.208 1.00 82.62 195 GLU A O 1
ATOM 1632 N N . THR A 1 196 ? 20.664 -2.191 -7.595 1.00 84.56 196 THR A N 1
ATOM 1633 C CA . THR A 1 196 ? 20.638 -3.650 -7.795 1.00 84.56 196 THR A CA 1
ATOM 1634 C C . THR A 1 196 ? 19.676 -4.372 -6.853 1.00 84.56 196 THR A C 1
ATOM 1636 O O . THR A 1 196 ? 19.352 -5.543 -7.059 1.00 84.56 196 THR A O 1
ATOM 1639 N N . ARG A 1 197 ? 19.214 -3.673 -5.811 1.00 85.50 197 ARG A N 1
ATOM 1640 C CA . ARG A 1 197 ? 18.285 -4.175 -4.796 1.00 85.50 197 ARG A CA 1
ATOM 1641 C C . ARG A 1 197 ? 16.878 -3.603 -4.950 1.00 85.50 197 ARG A C 1
ATOM 1643 O O . ARG A 1 197 ? 16.010 -3.941 -4.149 1.00 85.50 197 ARG A O 1
ATOM 1650 N N . GLN A 1 198 ? 16.641 -2.758 -5.953 1.00 90.06 198 GLN A N 1
ATOM 1651 C CA . GLN A 1 198 ? 15.321 -2.195 -6.205 1.00 90.06 198 GLN A CA 1
ATOM 1652 C C . GLN A 1 198 ? 14.369 -3.244 -6.813 1.00 90.06 198 GLN A C 1
ATOM 1654 O O . GLN A 1 198 ? 14.797 -4.103 -7.596 1.00 90.06 198 GLN A O 1
ATOM 1659 N N . PRO A 1 199 ? 13.066 -3.196 -6.482 1.00 92.50 199 PRO A N 1
ATOM 1660 C CA . PRO A 1 199 ? 12.066 -4.068 -7.083 1.00 92.50 199 PRO A CA 1
ATOM 1661 C C . PRO A 1 199 ? 12.049 -3.970 -8.610 1.00 92.50 199 PRO A C 1
ATOM 1663 O O . PRO A 1 199 ? 11.896 -2.889 -9.172 1.00 92.50 199 PRO A O 1
ATOM 1666 N N . GLY A 1 200 ? 12.155 -5.117 -9.280 1.00 91.25 200 GLY A N 1
ATOM 1667 C CA . GLY A 1 200 ? 12.128 -5.215 -10.739 1.00 91.25 200 GLY A CA 1
ATOM 1668 C C . GLY A 1 200 ? 13.501 -5.164 -11.410 1.00 91.25 200 GLY A C 1
ATOM 1669 O O . GLY A 1 200 ? 13.581 -5.488 -12.592 1.00 91.25 200 GLY A O 1
ATOM 1670 N N . PHE A 1 201 ? 14.589 -4.872 -10.681 1.00 91.00 201 PHE A N 1
ATOM 1671 C CA . PHE A 1 201 ? 15.940 -4.794 -11.258 1.00 91.00 201 PHE A CA 1
ATOM 1672 C C . PHE A 1 201 ? 16.359 -6.074 -12.009 1.00 91.00 201 PHE A C 1
ATOM 1674 O O . PHE A 1 201 ? 17.053 -6.009 -13.018 1.00 91.00 201 PHE A O 1
ATOM 1681 N N . TRP A 1 202 ? 15.896 -7.247 -11.563 1.00 92.69 202 TRP A N 1
ATOM 1682 C CA . TRP A 1 202 ? 16.183 -8.550 -12.184 1.00 92.69 202 TRP A CA 1
ATOM 1683 C C . TRP A 1 202 ? 15.551 -8.762 -13.568 1.00 92.69 202 TRP A C 1
ATOM 1685 O O . TRP A 1 202 ? 15.827 -9.778 -14.206 1.00 92.69 202 TRP A O 1
ATOM 1695 N N . ARG A 1 203 ? 14.678 -7.856 -14.023 1.00 90.06 203 ARG A N 1
ATOM 1696 C CA . ARG A 1 203 ? 14.079 -7.909 -15.364 1.00 90.06 203 ARG A CA 1
ATOM 1697 C C . ARG A 1 203 ? 14.974 -7.296 -16.450 1.00 90.06 203 ARG A C 1
ATOM 1699 O O . ARG A 1 203 ? 14.637 -7.430 -17.626 1.00 90.06 203 ARG A O 1
ATOM 1706 N N . ASN A 1 204 ? 16.079 -6.659 -16.053 1.00 71.12 204 ASN A N 1
ATOM 1707 C CA . ASN A 1 204 ? 17.049 -5.992 -16.927 1.00 71.12 204 ASN A CA 1
ATOM 1708 C C . ASN A 1 204 ? 18.186 -6.910 -17.397 1.00 71.12 204 ASN A C 1
ATOM 1710 O O . ASN A 1 204 ? 18.632 -7.783 -16.616 1.00 71.12 204 ASN A O 1
#

Radius of gyration: 18.01 Å; Cα contacts (8 Å, |Δi|>4): 210; chains: 1; bounding box: 48×38×49 Å

Foldseek 3Di:
DLVLLLVLQVVVVVVVDDPPDDDVVSSVVPPDDDQDDVVVCVVPDPVNVLVSLVVVLVVCVCVPDPDPVRVVVLVVVDVVVPDDDAHSCLLVFLVSFKDKDDDPLQVCCVVVPPFGKIKIFGNRPDPQDPVRQPADADPVFDCHRDPDFLDDNRIAIDGSNCVVVVRVCGTHDHVVCCSVLDGTPQDDPVCNPPCCNTRPNVVD

Organism: Penicillium expansum (NCBI:txid27334)